Protein AF-A0A0G1U3P3-F1 (afdb_monomer_lite)

Sequence (190 aa):
MWSIFQKREKTTSDTDYKLTVHANSSLIPSFQIPEPTRSLLWITDEDTSKISSPMEFKIVIKVTSRGVEAEAIDERYNFFSEPSLIWTKFPIEQNNELETQAMYYPSYSGLSPKHRFQYLNWLRDITQETNLSYVFLYYYGLERHMLLGNYDLAVDEVIRLINHHKKSSFRTYAINALILASGYRKKRTL

pLDDT: mean 80.32, std 21.21, range [23.09, 98.38]

Foldseek 3Di:
DDDDDDPDDPPPPPPVPPPVQPPDFPVLVVLVQDPPLVVLAAEHQDDPVLADAQDDWDWDWDQDPVGIATDTPCPDDDSNNQQLYHHRPDAADDDPDADADDDPPHRCSPDDNPVVNQLSNCSSPVLDDGHVNSVVSSLSSLLVCLPPNVNVRSLVVLVSNCVRPVPPVSVVVSVVSSVSSVNNVVVVVD

Organism: NCBI:txid1618445

Structure (mmCIF, N/CA/C/O backbone):
data_AF-A0A0G1U3P3-F1
#
_entry.id   AF-A0A0G1U3P3-F1
#
loop_
_atom_site.group_PDB
_atom_site.id
_atom_site.type_symbol
_atom_site.label_atom_id
_atom_site.label_alt_id
_atom_site.label_comp_id
_atom_site.label_asym_id
_atom_site.label_entity_id
_atom_site.label_seq_id
_atom_site.pdbx_PDB_ins_code
_atom_site.Cartn_x
_atom_site.Cartn_y
_atom_site.Cartn_z
_atom_site.occupancy
_atom_site.B_iso_or_equiv
_atom_site.auth_seq_id
_atom_site.auth_comp_id
_atom_site.auth_asym_id
_atom_site.auth_atom_id
_atom_site.pdbx_PDB_model_num
ATOM 1 N N . MET A 1 1 ? 63.074 -6.082 1.208 1.00 33.50 1 MET A N 1
ATOM 2 C CA . MET A 1 1 ? 62.357 -5.216 0.247 1.00 33.50 1 MET A CA 1
ATOM 3 C C . MET A 1 1 ? 61.061 -5.950 -0.113 1.00 33.50 1 MET A C 1
ATOM 5 O O . MET A 1 1 ? 61.140 -6.915 -0.848 1.00 33.50 1 MET A O 1
ATOM 9 N N . TRP A 1 2 ? 60.044 -5.925 0.757 1.00 23.09 2 TRP A N 1
ATOM 10 C CA . TRP A 1 2 ? 58.868 -5.022 0.785 1.00 23.09 2 TRP A CA 1
ATOM 11 C C . TRP A 1 2 ? 57.876 -5.168 -0.391 1.00 23.09 2 TRP A C 1
ATOM 13 O O . TRP A 1 2 ? 58.291 -5.193 -1.542 1.00 23.09 2 TRP A O 1
ATOM 23 N N . SER A 1 3 ? 56.578 -5.153 -0.024 1.00 28.11 3 SER A N 1
ATOM 24 C CA . SER A 1 3 ? 55.314 -5.151 -0.806 1.00 28.11 3 SER A CA 1
ATOM 25 C C . SER A 1 3 ? 54.777 -6.542 -1.198 1.00 28.11 3 SER A C 1
ATOM 27 O O . SER A 1 3 ? 55.312 -7.177 -2.091 1.00 28.11 3 SER A O 1
ATOM 29 N N . ILE A 1 4 ? 53.791 -7.171 -0.534 1.00 32.84 4 ILE A N 1
ATOM 30 C CA . ILE A 1 4 ? 52.436 -6.760 -0.087 1.00 32.84 4 ILE A CA 1
ATOM 31 C C . ILE A 1 4 ? 51.595 -6.190 -1.240 1.00 32.84 4 ILE A C 1
ATOM 33 O O . ILE A 1 4 ? 51.804 -5.053 -1.639 1.00 32.84 4 ILE A O 1
ATOM 37 N N . PHE A 1 5 ? 50.679 -6.990 -1.796 1.00 32.41 5 PHE A N 1
ATOM 38 C CA . PHE A 1 5 ? 49.223 -6.853 -1.621 1.00 32.41 5 PHE A CA 1
ATOM 39 C C . PHE A 1 5 ? 48.512 -8.004 -2.349 1.00 32.41 5 PHE A C 1
ATOM 41 O O . PHE A 1 5 ? 48.542 -8.125 -3.571 1.00 32.41 5 PHE A O 1
ATOM 48 N N . GLN A 1 6 ? 47.880 -8.870 -1.557 1.00 34.66 6 GLN A N 1
ATOM 49 C CA . GLN A 1 6 ? 46.996 -9.934 -2.014 1.00 34.66 6 GLN A CA 1
ATOM 50 C C . GLN A 1 6 ? 45.808 -9.327 -2.769 1.00 34.66 6 GLN A C 1
ATOM 52 O O . GLN A 1 6 ? 45.087 -8.480 -2.235 1.00 34.66 6 GLN A O 1
ATOM 57 N N . LYS A 1 7 ? 45.572 -9.791 -3.997 1.00 33.16 7 LYS A N 1
ATOM 58 C CA . LYS A 1 7 ? 44.322 -9.550 -4.716 1.00 33.16 7 LYS A CA 1
ATOM 59 C C . LYS A 1 7 ? 43.232 -10.336 -3.985 1.00 33.16 7 LYS A C 1
ATOM 61 O O . LYS A 1 7 ? 43.108 -11.539 -4.175 1.00 33.16 7 LYS A O 1
ATOM 66 N N . ARG A 1 8 ? 42.500 -9.670 -3.085 1.00 29.41 8 ARG A N 1
ATOM 67 C CA . ARG A 1 8 ? 41.282 -10.222 -2.481 1.00 29.41 8 ARG A CA 1
ATOM 68 C C . ARG A 1 8 ? 40.313 -10.544 -3.612 1.00 29.41 8 ARG A C 1
ATOM 70 O O . ARG A 1 8 ? 39.806 -9.634 -4.268 1.00 29.41 8 ARG A O 1
ATOM 77 N N . GLU A 1 9 ? 40.066 -11.827 -3.828 1.00 31.20 9 GLU A N 1
ATOM 78 C CA . GLU A 1 9 ? 38.841 -12.287 -4.462 1.00 31.20 9 GLU A CA 1
ATOM 79 C C . GLU A 1 9 ? 37.684 -11.692 -3.655 1.00 31.20 9 GLU A C 1
ATOM 81 O O . GLU A 1 9 ? 37.515 -11.982 -2.470 1.00 31.20 9 GLU A O 1
ATOM 86 N N . LYS A 1 10 ? 36.932 -10.770 -4.265 1.00 30.81 10 LYS A N 1
ATOM 87 C CA . LYS A 1 10 ? 35.617 -10.409 -3.747 1.00 30.81 10 LYS A CA 1
ATOM 88 C C . LYS A 1 10 ? 34.745 -11.628 -3.994 1.00 30.81 10 LYS A C 1
ATOM 90 O O . LYS A 1 10 ? 34.216 -11.798 -5.087 1.00 30.81 10 LYS A O 1
ATOM 95 N N . THR A 1 11 ? 34.650 -12.470 -2.975 1.00 26.86 11 THR A N 1
ATOM 96 C CA . THR A 1 11 ? 33.532 -13.377 -2.775 1.00 26.86 11 THR A CA 1
ATOM 97 C C . THR A 1 11 ? 32.260 -12.567 -2.981 1.00 26.86 11 THR A C 1
ATOM 99 O O . THR A 1 11 ? 31.906 -11.700 -2.183 1.00 26.86 11 THR A O 1
ATOM 102 N N . THR A 1 12 ? 31.615 -12.790 -4.121 1.00 31.62 12 THR A N 1
ATOM 103 C CA . THR A 1 12 ? 30.220 -12.441 -4.342 1.00 31.62 12 THR A CA 1
ATOM 104 C C . THR A 1 12 ? 29.440 -13.181 -3.269 1.00 31.62 12 THR A C 1
ATOM 106 O O . THR A 1 12 ? 29.189 -14.377 -3.397 1.00 31.62 12 THR A O 1
ATOM 109 N N . SER A 1 13 ? 29.151 -12.495 -2.161 1.00 31.23 13 SER A N 1
ATOM 110 C CA . SER A 1 13 ? 28.183 -12.972 -1.189 1.00 31.23 13 SER A CA 1
ATOM 111 C C . SER A 1 13 ? 26.837 -12.932 -1.889 1.00 31.23 13 SER A C 1
ATOM 113 O O . SER A 1 13 ? 26.176 -11.892 -1.953 1.00 31.23 13 SER A O 1
ATOM 115 N N . ASP A 1 14 ? 26.506 -14.075 -2.473 1.00 30.41 14 ASP A N 1
ATOM 116 C CA . ASP A 1 14 ? 25.168 -14.512 -2.809 1.00 30.41 14 ASP A CA 1
ATOM 117 C C . ASP A 1 14 ? 24.329 -14.365 -1.537 1.00 30.41 14 ASP A C 1
ATOM 119 O O . ASP A 1 14 ? 24.285 -15.234 -0.666 1.00 30.41 14 ASP A O 1
ATOM 123 N N . THR A 1 15 ? 23.812 -13.155 -1.331 1.00 30.81 15 THR A N 1
ATOM 124 C CA . THR A 1 15 ? 22.942 -12.861 -0.202 1.00 30.81 15 THR A CA 1
ATOM 125 C C . THR A 1 15 ? 21.586 -13.311 -0.684 1.00 30.81 15 THR A C 1
ATOM 127 O O . THR A 1 15 ? 20.828 -12.543 -1.267 1.00 30.81 15 THR A O 1
ATOM 130 N N . ASP A 1 16 ? 21.375 -14.616 -0.543 1.00 29.61 16 ASP A N 1
ATOM 131 C CA . ASP A 1 16 ? 20.103 -15.302 -0.667 1.00 29.61 16 ASP A CA 1
ATOM 132 C C . ASP A 1 16 ? 19.092 -14.472 0.141 1.00 29.61 16 ASP A C 1
ATOM 134 O O . ASP A 1 16 ? 19.082 -14.505 1.374 1.00 29.61 16 ASP A O 1
ATOM 138 N N . TYR A 1 17 ? 18.302 -13.635 -0.542 1.00 31.05 17 TYR A N 1
ATOM 139 C CA . TYR A 1 17 ? 17.216 -12.851 0.047 1.00 31.05 17 TYR A CA 1
ATOM 140 C C . TYR A 1 17 ? 16.077 -13.802 0.428 1.00 31.05 17 TYR A C 1
ATOM 142 O O . TYR A 1 17 ? 14.941 -13.664 -0.014 1.00 31.05 17 TYR A O 1
ATOM 150 N N . LYS A 1 18 ? 16.361 -14.789 1.275 1.00 31.31 18 LYS A N 1
ATOM 151 C CA . LYS A 1 18 ? 15.355 -15.546 2.006 1.00 31.31 18 LYS A CA 1
ATOM 152 C C . LYS A 1 18 ? 15.001 -14.772 3.262 1.00 31.31 18 LYS A C 1
ATOM 154 O O . LYS A 1 18 ? 15.193 -15.240 4.382 1.00 31.31 18 LYS A O 1
ATOM 159 N N . LEU A 1 19 ? 14.425 -13.585 3.072 1.00 32.84 19 LEU A N 1
ATOM 160 C CA . LEU A 1 19 ? 13.506 -13.054 4.070 1.00 32.84 19 LEU A CA 1
ATOM 161 C C . LEU A 1 19 ? 12.265 -13.940 4.005 1.00 32.84 19 LEU A C 1
ATOM 163 O O . LEU A 1 19 ? 11.305 -13.668 3.290 1.00 32.84 19 LEU A O 1
ATOM 167 N N . THR A 1 20 ? 12.331 -15.059 4.720 1.00 31.52 20 THR A N 1
ATOM 168 C CA . THR A 1 20 ? 11.147 -15.853 5.014 1.00 31.52 20 THR A CA 1
ATOM 169 C C . THR A 1 20 ? 10.338 -15.009 5.986 1.00 31.52 20 THR A C 1
ATOM 171 O O . THR A 1 20 ? 10.569 -15.033 7.192 1.00 31.52 20 THR A O 1
ATOM 174 N N . VAL A 1 21 ? 9.450 -14.178 5.438 1.00 38.41 21 VAL A N 1
ATOM 175 C CA . VAL A 1 21 ? 8.393 -13.514 6.195 1.00 38.41 21 VAL A CA 1
ATOM 176 C C . VAL A 1 21 ? 7.555 -14.642 6.778 1.00 38.41 21 VAL A C 1
ATOM 178 O O . VAL A 1 21 ? 6.752 -15.268 6.085 1.00 38.41 21 VAL A O 1
ATOM 181 N N . HIS A 1 22 ? 7.817 -14.983 8.036 1.00 35.34 22 HIS A N 1
ATOM 182 C CA . HIS A 1 22 ? 7.015 -15.954 8.750 1.00 35.34 22 HIS A CA 1
ATOM 183 C C . HIS A 1 22 ? 5.635 -15.331 8.948 1.00 35.34 22 HIS A C 1
ATOM 185 O O . HIS A 1 22 ? 5.425 -14.481 9.807 1.00 35.34 22 HIS A O 1
ATOM 191 N N . ALA A 1 23 ? 4.687 -15.733 8.104 1.00 35.62 23 ALA A N 1
ATOM 192 C CA . ALA A 1 23 ? 3.283 -15.420 8.275 1.00 35.62 23 ALA A CA 1
ATOM 193 C C . ALA A 1 23 ? 2.767 -16.137 9.528 1.00 35.62 23 ALA A C 1
ATOM 195 O O . ALA A 1 23 ? 2.225 -17.233 9.452 1.00 35.62 23 ALA A O 1
ATOM 196 N N . ASN A 1 24 ? 2.929 -15.510 10.687 1.00 44.88 24 ASN A N 1
ATOM 197 C CA . ASN A 1 24 ? 2.116 -15.805 11.855 1.00 44.88 24 ASN A CA 1
ATOM 198 C C . ASN A 1 24 ? 1.469 -14.507 12.332 1.00 44.88 24 ASN A C 1
ATOM 200 O O . ASN A 1 24 ? 1.835 -13.926 13.344 1.00 44.88 24 ASN A O 1
ATOM 204 N N . SER A 1 25 ? 0.466 -14.035 11.590 1.00 51.12 25 SER A N 1
ATOM 205 C CA . SER A 1 25 ? -0.462 -13.056 12.146 1.00 51.12 25 SER A CA 1
ATOM 206 C C . SER A 1 25 ? -1.888 -13.457 11.807 1.00 51.12 25 SER A C 1
ATOM 208 O O . SER A 1 25 ? -2.323 -13.441 10.660 1.00 51.12 25 SER A O 1
ATOM 210 N N . SER A 1 26 ? -2.637 -13.830 12.835 1.00 59.94 26 SER A N 1
ATOM 211 C CA . SER A 1 26 ? -4.073 -14.132 12.799 1.00 59.94 26 SER A CA 1
ATOM 212 C C . SER A 1 26 ? -4.949 -12.968 12.294 1.00 59.94 26 SER A C 1
ATOM 214 O O . SER A 1 26 ? -6.151 -13.138 12.110 1.00 59.94 26 SER A O 1
ATOM 216 N N . LEU A 1 27 ? -4.347 -11.804 12.034 1.00 66.81 27 LEU A N 1
ATOM 217 C CA . LEU A 1 27 ? -4.980 -10.555 11.621 1.00 66.81 27 LEU A CA 1
ATOM 218 C C . LEU A 1 27 ? -5.390 -10.542 10.144 1.00 66.81 27 LEU A C 1
ATOM 220 O O . LEU A 1 27 ? -6.513 -10.190 9.824 1.00 66.81 27 LEU A O 1
ATOM 224 N N . ILE A 1 28 ? -4.529 -10.960 9.220 1.00 65.75 28 ILE A N 1
ATOM 225 C CA . ILE A 1 28 ? -4.897 -10.998 7.792 1.00 65.75 28 ILE A CA 1
ATOM 226 C C . ILE A 1 28 ? -5.962 -12.070 7.494 1.00 65.75 28 ILE A C 1
ATOM 228 O O . ILE A 1 28 ? -6.901 -11.779 6.746 1.00 65.75 28 ILE A O 1
ATOM 232 N N . PRO A 1 29 ? -5.909 -13.272 8.108 1.00 62.16 29 PRO A N 1
ATOM 233 C CA . PRO A 1 29 ? -7.003 -14.233 8.025 1.00 62.16 29 PRO A CA 1
ATOM 234 C C . PRO A 1 29 ? -8.357 -13.696 8.512 1.00 62.16 29 PRO A C 1
ATOM 236 O O . PRO A 1 29 ? -9.377 -14.104 7.961 1.00 62.16 29 PRO A O 1
ATOM 239 N N . SER A 1 30 ? -8.403 -12.780 9.493 1.00 78.50 30 SER A N 1
ATOM 240 C CA . SER A 1 30 ? -9.679 -12.267 10.024 1.00 78.50 30 SER A CA 1
ATOM 241 C C . SER A 1 30 ? -10.395 -11.310 9.067 1.00 78.50 30 SER A C 1
ATOM 243 O O . SER A 1 30 ? -11.622 -11.322 9.005 1.00 78.50 30 SER A O 1
ATOM 245 N N . PHE A 1 31 ? -9.652 -10.540 8.268 1.00 86.06 31 PHE A N 1
ATOM 246 C CA . PHE A 1 31 ? -10.229 -9.694 7.217 1.00 86.06 31 PHE A CA 1
ATOM 247 C C . PHE A 1 31 ? -10.591 -10.474 5.947 1.00 86.06 31 PHE A C 1
ATOM 249 O O . PHE A 1 31 ? -11.317 -9.945 5.112 1.00 86.06 31 PHE A O 1
ATOM 256 N N . GLN A 1 32 ? -10.139 -11.727 5.802 1.00 90.56 32 GLN A N 1
ATOM 257 C CA . GLN A 1 32 ? -10.433 -12.583 4.642 1.00 90.56 32 GLN A CA 1
ATOM 258 C C . GLN A 1 32 ? -10.067 -11.923 3.298 1.00 90.56 32 GLN A C 1
ATOM 260 O O . GLN A 1 32 ? -10.829 -11.985 2.334 1.00 90.56 32 GLN A O 1
ATOM 265 N N . ILE A 1 33 ? -8.905 -11.265 3.237 1.00 94.62 33 ILE A N 1
ATOM 266 C CA . ILE A 1 33 ? -8.411 -10.621 2.011 1.00 94.62 33 ILE A CA 1
ATOM 267 C C . ILE A 1 33 ? -8.194 -11.703 0.930 1.00 94.62 33 ILE A C 1
ATOM 269 O O . ILE A 1 33 ? -7.477 -12.673 1.202 1.00 94.62 33 ILE A O 1
ATOM 273 N N . PRO A 1 34 ? -8.802 -11.582 -0.267 1.00 95.94 34 PRO A N 1
ATOM 274 C CA . PRO A 1 34 ? -8.713 -12.605 -1.306 1.00 95.94 34 PRO A CA 1
ATOM 275 C C . PRO A 1 34 ? -7.376 -12.563 -2.060 1.00 95.94 34 PRO A C 1
ATOM 277 O O . PRO A 1 34 ? -6.643 -11.574 -2.030 1.00 95.94 34 PRO A O 1
ATOM 280 N N . GLU A 1 35 ? -7.066 -13.641 -2.781 1.00 94.75 35 GLU A N 1
ATOM 281 C CA . GLU A 1 35 ? -6.028 -13.604 -3.818 1.00 94.75 35 GLU A CA 1
ATOM 282 C C . GLU A 1 35 ? -6.533 -12.856 -5.070 1.00 94.75 35 GLU A C 1
ATOM 284 O O . GLU A 1 35 ? -7.733 -12.901 -5.353 1.00 94.75 35 GLU A O 1
ATOM 289 N N . PRO A 1 36 ? -5.649 -12.190 -5.840 1.00 96.38 36 PRO A N 1
ATOM 290 C CA . PRO A 1 36 ? -4.197 -12.094 -5.637 1.00 96.38 36 PRO A CA 1
ATOM 291 C C . PRO A 1 36 ? -3.779 -11.040 -4.597 1.00 96.38 36 PRO A C 1
ATOM 293 O O . PRO A 1 36 ? -2.619 -11.005 -4.199 1.00 96.38 36 PRO A O 1
ATOM 296 N N . THR A 1 37 ? -4.704 -10.196 -4.125 1.00 97.44 37 THR A N 1
ATOM 297 C CA . THR A 1 37 ? -4.395 -9.054 -3.248 1.00 97.44 37 THR A CA 1
ATOM 298 C C . THR A 1 37 ? -3.584 -9.459 -2.025 1.00 97.44 37 THR A C 1
ATOM 300 O O . THR A 1 37 ? -2.599 -8.802 -1.697 1.00 97.44 37 THR A O 1
ATOM 303 N N . ARG A 1 38 ? -3.961 -10.566 -1.377 1.00 95.50 38 ARG A N 1
ATOM 304 C CA . ARG A 1 38 ? -3.320 -11.066 -0.158 1.00 95.50 38 ARG A CA 1
ATOM 305 C C . ARG A 1 38 ? -1.841 -11.406 -0.343 1.00 95.50 38 ARG A C 1
ATOM 307 O O . ARG A 1 38 ? -1.047 -11.061 0.529 1.00 95.50 38 ARG A O 1
ATOM 314 N N . SER A 1 39 ? -1.462 -12.068 -1.437 1.00 94.75 39 SER A N 1
ATOM 315 C CA . SER A 1 39 ? -0.061 -12.438 -1.696 1.00 94.75 39 SER A CA 1
ATOM 316 C C . SER A 1 39 ? 0.834 -11.252 -2.070 1.00 94.75 39 SER A C 1
ATOM 318 O O . SER A 1 39 ? 2.058 -11.377 -2.041 1.00 94.75 39 SER A O 1
ATOM 320 N N . LEU A 1 40 ? 0.230 -10.100 -2.374 1.00 96.50 40 LEU A N 1
ATOM 321 C CA . LEU A 1 40 ? 0.906 -8.846 -2.710 1.00 96.50 40 LEU A CA 1
ATOM 322 C C . LEU A 1 40 ? 1.018 -7.875 -1.515 1.00 96.50 40 LEU A C 1
ATOM 324 O O . LEU A 1 40 ? 1.347 -6.701 -1.693 1.00 96.50 40 LEU A O 1
ATOM 328 N N . LEU A 1 41 ? 0.700 -8.331 -0.298 1.00 96.12 41 LEU A N 1
ATOM 329 C CA . LEU A 1 41 ? 0.839 -7.537 0.922 1.00 96.12 41 LEU A CA 1
ATOM 330 C C . LEU A 1 41 ? 2.199 -7.761 1.582 1.00 96.12 41 LEU A C 1
ATOM 332 O O . LEU A 1 41 ? 2.590 -8.888 1.885 1.00 96.12 41 LEU A O 1
ATOM 336 N N . TRP A 1 42 ? 2.866 -6.661 1.923 1.00 93.44 42 TRP A N 1
ATOM 337 C CA . TRP A 1 42 ? 4.025 -6.669 2.810 1.00 93.44 42 TRP A CA 1
ATOM 338 C C . TRP A 1 42 ? 3.543 -6.641 4.258 1.00 93.44 42 TRP A C 1
ATOM 340 O O . TRP A 1 42 ? 2.864 -5.701 4.666 1.00 93.44 42 TRP A O 1
ATOM 350 N N . ILE A 1 43 ? 3.866 -7.674 5.037 1.00 93.00 43 ILE A N 1
ATOM 351 C CA . ILE A 1 43 ? 3.368 -7.851 6.408 1.00 93.00 43 ILE A CA 1
ATOM 352 C C . ILE A 1 43 ? 4.537 -8.160 7.340 1.00 93.00 43 ILE A C 1
ATOM 354 O O . ILE A 1 43 ? 5.462 -8.882 6.973 1.00 93.00 43 ILE A O 1
ATOM 358 N N . THR A 1 44 ? 4.477 -7.641 8.564 1.00 90.62 44 THR A N 1
ATOM 359 C CA . THR A 1 44 ? 5.416 -7.983 9.629 1.00 90.62 44 THR A CA 1
ATOM 360 C C . THR A 1 44 ? 4.723 -8.105 10.988 1.00 90.62 44 THR A C 1
ATOM 362 O O . THR A 1 44 ? 3.757 -7.401 11.303 1.00 90.62 44 THR A O 1
ATOM 365 N N . ASP A 1 45 ? 5.217 -9.023 11.806 1.00 89.62 45 ASP A N 1
ATOM 366 C CA . ASP A 1 45 ? 4.910 -9.199 13.228 1.00 89.62 45 ASP A CA 1
ATOM 367 C C . ASP A 1 45 ? 6.045 -8.706 14.137 1.00 89.62 45 ASP A C 1
ATOM 369 O O . ASP A 1 45 ? 6.009 -8.869 15.360 1.00 89.62 45 ASP A O 1
ATOM 373 N N . GLU A 1 46 ? 7.038 -8.044 13.550 1.00 91.12 46 GLU A N 1
ATOM 374 C CA . GLU A 1 46 ? 8.160 -7.456 14.257 1.00 91.12 46 GLU A CA 1
ATOM 375 C C . GLU A 1 46 ? 7.728 -6.361 15.234 1.00 91.12 46 GLU A C 1
ATOM 377 O O . GLU A 1 46 ? 6.640 -5.787 15.155 1.00 91.12 46 GLU A O 1
ATOM 382 N N . ASP A 1 47 ? 8.584 -6.096 16.218 1.00 90.00 47 ASP A N 1
ATOM 383 C CA . ASP A 1 47 ? 8.332 -5.041 17.195 1.00 90.00 47 ASP A CA 1
ATOM 384 C C . ASP A 1 47 ? 8.312 -3.650 16.542 1.00 90.00 47 ASP A C 1
ATOM 386 O O . ASP A 1 47 ? 9.177 -3.321 15.729 1.00 90.00 47 ASP A O 1
ATOM 390 N N . THR A 1 48 ? 7.356 -2.806 16.938 1.00 88.69 48 THR A N 1
ATOM 391 C CA . THR A 1 48 ? 7.178 -1.462 16.367 1.00 88.69 48 THR A CA 1
ATOM 392 C C . THR A 1 48 ? 8.371 -0.534 16.614 1.00 88.69 48 THR A C 1
ATOM 394 O O . THR A 1 48 ? 8.505 0.472 15.927 1.00 88.69 48 THR A O 1
ATOM 397 N N . SER A 1 49 ? 9.278 -0.861 17.541 1.00 90.19 49 SER A N 1
ATOM 398 C CA . SER A 1 49 ? 10.559 -0.155 17.702 1.00 90.19 49 SER A CA 1
ATOM 399 C C . SER A 1 49 ? 11.477 -0.252 16.479 1.00 90.19 49 SER A C 1
ATOM 401 O O . SER A 1 49 ? 12.370 0.580 16.331 1.00 90.19 49 SER A O 1
ATOM 403 N N . LYS A 1 50 ? 11.259 -1.227 15.583 1.00 89.00 50 LYS A N 1
ATOM 404 C CA . LYS A 1 50 ? 12.013 -1.366 14.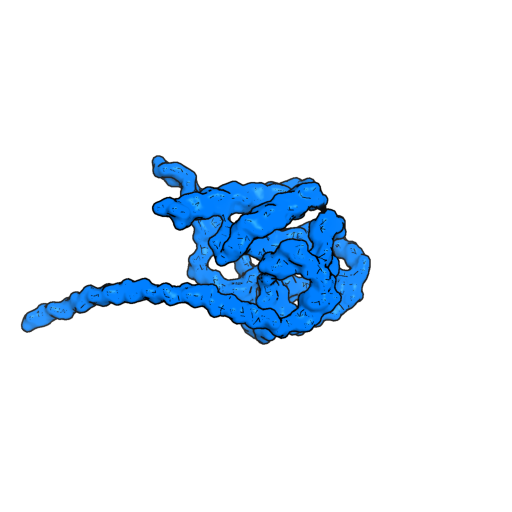326 1.00 89.00 50 LYS A CA 1
ATOM 405 C C . LYS A 1 50 ? 11.532 -0.428 13.218 1.00 89.00 50 LYS A C 1
ATOM 407 O O . LYS A 1 50 ? 12.190 -0.359 12.181 1.00 89.00 50 LYS A O 1
ATOM 412 N N . ILE A 1 51 ? 10.410 0.274 13.413 1.00 88.31 51 ILE A N 1
ATOM 413 C CA . ILE A 1 51 ? 9.886 1.227 12.431 1.00 88.31 51 ILE A CA 1
ATOM 414 C C . ILE A 1 51 ? 10.953 2.268 12.127 1.00 88.31 51 ILE A C 1
ATOM 416 O O . ILE A 1 51 ? 11.514 2.901 13.022 1.00 88.31 51 ILE A O 1
ATOM 420 N N . SER A 1 52 ? 11.190 2.477 10.842 1.00 86.12 52 SER A N 1
ATOM 421 C CA . SER A 1 52 ? 12.004 3.576 10.356 1.00 86.12 52 SER A CA 1
ATOM 422 C C . SER A 1 52 ? 11.149 4.555 9.563 1.00 86.12 52 SER A C 1
ATOM 424 O O . SER A 1 52 ? 10.005 4.272 9.197 1.00 86.12 52 SER A O 1
ATOM 426 N N . SER A 1 53 ? 11.690 5.753 9.343 1.00 83.19 53 SER A N 1
ATOM 427 C CA . SER A 1 53 ? 11.001 6.794 8.584 1.00 83.19 53 SER A CA 1
ATOM 428 C C . SER A 1 53 ? 10.590 6.262 7.208 1.00 83.19 53 SER A C 1
ATOM 430 O O . SER A 1 53 ? 11.459 5.723 6.516 1.00 83.19 53 SER A O 1
ATOM 432 N N . PRO A 1 54 ? 9.317 6.430 6.793 1.00 79.00 54 PRO A N 1
ATOM 433 C CA . PRO A 1 54 ? 8.854 5.985 5.487 1.00 79.00 54 PRO A CA 1
ATOM 434 C C . PRO A 1 54 ? 9.748 6.545 4.385 1.00 79.00 54 PRO A C 1
ATOM 436 O O . PRO A 1 54 ? 9.929 7.760 4.287 1.00 79.00 54 PRO A O 1
ATOM 439 N N . MET A 1 55 ? 10.324 5.667 3.570 1.00 74.62 55 MET A N 1
ATOM 440 C CA . MET A 1 55 ? 11.259 6.068 2.524 1.00 74.62 55 MET A CA 1
ATOM 441 C C . MET A 1 55 ? 10.590 5.985 1.164 1.00 74.62 55 MET A C 1
ATOM 443 O O . MET A 1 55 ? 9.883 5.021 0.863 1.00 74.62 55 MET A O 1
ATOM 447 N N . GLU A 1 56 ? 10.811 7.014 0.349 1.00 68.38 56 GLU A N 1
ATOM 448 C CA . GLU A 1 56 ? 10.347 7.016 -1.030 1.00 68.38 56 GLU A CA 1
ATOM 449 C C . GLU A 1 56 ? 11.181 6.057 -1.849 1.00 68.38 56 GLU A C 1
ATOM 451 O O . GLU A 1 56 ? 12.408 6.129 -1.894 1.00 68.38 56 GLU A O 1
ATOM 456 N N . PHE A 1 57 ? 10.477 5.126 -2.470 1.00 71.06 57 PHE A N 1
ATOM 457 C CA . PHE A 1 57 ? 11.063 4.146 -3.344 1.00 71.06 57 PHE A CA 1
ATOM 458 C C . PHE A 1 57 ? 10.707 4.538 -4.779 1.00 71.06 57 PHE A C 1
ATOM 460 O O . PHE A 1 57 ? 9.539 4.766 -5.084 1.00 71.06 57 PHE A O 1
ATOM 467 N N . LYS A 1 58 ? 11.715 4.680 -5.649 1.00 65.88 58 LYS A N 1
ATOM 468 C CA . LYS A 1 58 ? 11.526 5.138 -7.033 1.00 65.88 58 LYS A CA 1
ATOM 469 C C . LYS A 1 58 ? 12.283 4.275 -8.022 1.00 65.88 58 LYS A C 1
ATOM 471 O O . LYS A 1 58 ? 13.465 3.977 -7.838 1.00 65.88 58 LYS A O 1
ATOM 476 N N . ILE A 1 59 ? 11.622 4.000 -9.141 1.00 67.88 59 ILE A N 1
ATOM 477 C CA . ILE A 1 59 ? 12.296 3.644 -10.387 1.00 67.88 59 ILE A CA 1
ATOM 478 C C . ILE A 1 59 ? 12.554 4.946 -11.141 1.00 67.88 59 ILE A C 1
ATOM 480 O O . ILE A 1 59 ? 11.642 5.749 -11.332 1.00 67.88 59 ILE A O 1
ATOM 484 N N . VAL A 1 60 ? 13.792 5.178 -11.561 1.00 68.31 60 VAL A N 1
ATOM 485 C CA . VAL A 1 60 ? 14.192 6.388 -12.282 1.00 68.31 60 VAL A CA 1
ATOM 486 C C . VAL A 1 60 ? 14.611 6.033 -13.701 1.00 68.31 60 VAL A C 1
ATOM 488 O O . VAL A 1 60 ? 15.313 5.050 -13.932 1.00 68.31 60 VAL A O 1
ATOM 491 N N . ILE A 1 61 ? 14.196 6.865 -14.660 1.00 68.56 61 ILE A N 1
ATOM 492 C CA . ILE A 1 61 ? 14.728 6.835 -16.023 1.00 68.56 61 ILE A CA 1
ATOM 493 C C . ILE A 1 61 ? 15.934 7.749 -16.094 1.00 68.56 61 ILE A C 1
ATOM 495 O O . ILE A 1 61 ? 15.835 8.948 -15.835 1.00 68.56 61 ILE A O 1
ATOM 499 N N . LYS A 1 62 ? 17.049 7.194 -16.542 1.00 71.75 62 LYS A N 1
ATOM 500 C CA . LYS A 1 62 ? 18.188 7.951 -17.031 1.00 71.75 62 LYS A CA 1
ATOM 501 C C . LYS A 1 62 ? 18.172 7.904 -18.550 1.00 71.75 62 LYS A C 1
ATOM 503 O O . LYS A 1 62 ? 18.296 6.846 -19.158 1.00 71.75 62 LYS A O 1
ATOM 508 N N . VAL A 1 63 ? 18.008 9.066 -19.172 1.00 75.00 63 VAL A N 1
ATOM 509 C CA . VAL A 1 63 ? 18.227 9.208 -20.613 1.00 75.00 63 VAL A CA 1
ATOM 510 C C . VAL A 1 63 ? 19.721 9.428 -20.817 1.00 75.00 63 VAL A C 1
ATOM 512 O O . VAL A 1 63 ? 20.272 10.425 -20.352 1.00 75.00 63 VAL A O 1
ATOM 515 N N . THR A 1 64 ? 20.386 8.480 -21.468 1.00 75.81 64 THR A N 1
ATOM 516 C CA . THR A 1 64 ? 21.818 8.532 -21.774 1.00 75.81 64 THR A CA 1
ATOM 517 C C . THR A 1 64 ? 22.027 8.659 -23.282 1.00 75.81 64 THR A C 1
ATOM 519 O O . THR A 1 64 ? 21.127 8.411 -24.085 1.00 75.81 64 THR A O 1
ATOM 522 N N . SER A 1 65 ? 23.243 9.012 -23.707 1.00 74.88 65 SER A N 1
ATOM 523 C CA . SER A 1 65 ? 23.609 9.036 -25.133 1.00 74.88 65 SER A CA 1
ATOM 524 C C . SER A 1 65 ? 23.541 7.658 -25.808 1.00 74.88 65 SER A C 1
ATOM 526 O O . SER A 1 65 ? 23.619 7.573 -27.031 1.00 74.88 65 SER A O 1
ATOM 528 N N . ARG A 1 66 ? 23.392 6.581 -25.025 1.00 72.31 66 ARG A N 1
ATOM 529 C CA . ARG A 1 66 ? 23.269 5.196 -25.494 1.00 72.31 66 ARG A CA 1
ATOM 530 C C . ARG A 1 66 ? 21.826 4.682 -25.477 1.00 72.31 66 ARG A C 1
ATOM 532 O O . ARG A 1 66 ? 21.596 3.553 -25.898 1.00 72.31 66 ARG A O 1
ATOM 539 N N . GLY A 1 67 ? 20.868 5.490 -25.019 1.00 72.62 67 GLY A N 1
ATOM 540 C CA . GLY A 1 67 ? 19.451 5.142 -24.978 1.00 72.62 67 GLY A CA 1
ATOM 541 C C . GLY A 1 67 ? 18.776 5.489 -23.652 1.00 72.62 67 GLY A C 1
ATOM 542 O O . GLY A 1 67 ? 19.246 6.318 -22.878 1.00 72.62 67 GLY A O 1
ATOM 543 N N . VAL A 1 68 ? 17.630 4.860 -23.408 1.00 68.06 68 VAL A N 1
ATOM 544 C CA . VAL A 1 68 ? 16.846 5.024 -22.180 1.00 68.06 68 VAL A CA 1
ATOM 545 C C . VAL A 1 68 ? 17.198 3.892 -21.222 1.00 68.06 68 VAL A C 1
ATOM 547 O O . VAL A 1 68 ? 16.999 2.723 -21.549 1.00 68.06 68 VAL A O 1
ATOM 550 N N . GLU A 1 69 ? 17.701 4.231 -20.040 1.00 69.38 69 GLU A N 1
ATOM 551 C CA . GLU A 1 69 ? 18.041 3.275 -18.990 1.00 69.38 69 GLU A CA 1
ATOM 552 C C . GLU A 1 69 ? 17.098 3.439 -17.799 1.00 69.38 69 GLU A C 1
ATOM 554 O O . GLU A 1 69 ? 16.945 4.533 -17.265 1.00 69.38 69 GLU A O 1
ATOM 559 N N . ALA A 1 70 ? 16.461 2.350 -17.373 1.00 68.94 70 ALA A N 1
ATOM 560 C CA . ALA A 1 70 ? 15.710 2.316 -16.124 1.00 68.94 70 ALA A CA 1
ATOM 561 C C . ALA A 1 70 ? 16.612 1.779 -15.007 1.00 68.94 70 ALA A C 1
ATOM 563 O O . ALA A 1 70 ? 17.229 0.719 -15.152 1.00 68.94 70 ALA A O 1
ATOM 564 N N . GLU A 1 71 ? 16.676 2.499 -13.893 1.00 71.25 71 GLU A N 1
ATOM 565 C CA . GLU A 1 71 ? 17.406 2.099 -12.694 1.00 71.25 71 GLU A CA 1
ATOM 566 C C . GLU A 1 71 ? 16.502 2.251 -11.472 1.00 71.25 71 GLU A C 1
ATOM 568 O O . GLU A 1 71 ? 15.863 3.284 -11.277 1.00 71.25 71 GLU A O 1
ATOM 573 N N . ALA A 1 72 ? 16.445 1.217 -10.636 1.00 69.31 72 ALA A N 1
ATOM 574 C CA . ALA A 1 72 ? 15.869 1.341 -9.306 1.00 69.31 72 ALA A CA 1
ATOM 575 C C . ALA A 1 72 ? 16.881 2.064 -8.407 1.00 69.31 72 ALA A C 1
ATOM 577 O O . ALA A 1 72 ? 18.054 1.684 -8.383 1.00 69.31 72 ALA A O 1
ATOM 578 N N . ILE A 1 73 ? 16.448 3.096 -7.681 1.00 65.69 73 ILE A N 1
ATOM 579 C CA . ILE A 1 73 ? 17.289 3.707 -6.648 1.00 65.69 73 ILE A CA 1
ATOM 580 C C . ILE A 1 73 ? 17.100 2.891 -5.371 1.00 65.69 73 ILE A C 1
ATOM 582 O O . ILE A 1 73 ? 16.100 3.035 -4.672 1.00 65.69 73 ILE A O 1
ATOM 586 N N . ASP A 1 74 ? 18.070 2.025 -5.091 1.00 64.19 74 ASP A N 1
ATOM 587 C CA . ASP A 1 74 ? 18.152 1.232 -3.867 1.00 64.19 74 ASP A CA 1
ATOM 588 C C . ASP A 1 74 ? 19.532 1.423 -3.224 1.00 64.19 74 ASP A C 1
ATOM 590 O O . ASP A 1 74 ? 20.455 0.639 -3.432 1.00 64.19 74 ASP A O 1
ATOM 594 N N . GLU A 1 75 ? 19.717 2.513 -2.477 1.00 50.81 75 GLU A N 1
ATOM 595 C CA . GLU A 1 75 ? 21.006 2.777 -1.817 1.00 50.81 75 GLU A CA 1
ATOM 596 C C . GLU A 1 75 ? 21.141 2.125 -0.431 1.00 50.81 75 GLU A C 1
ATOM 598 O O . GLU A 1 75 ? 22.196 2.272 0.195 1.00 50.81 75 GLU A O 1
ATOM 603 N N . ARG A 1 76 ? 20.107 1.398 0.030 1.00 55.44 76 ARG A N 1
ATOM 604 C CA . ARG A 1 76 ? 20.053 0.497 1.202 1.00 55.44 76 ARG A CA 1
ATOM 605 C C . ARG A 1 76 ? 18.584 0.278 1.576 1.00 55.44 76 ARG A C 1
ATOM 607 O O . ARG A 1 76 ? 18.050 0.997 2.421 1.00 55.44 76 ARG A O 1
ATOM 614 N N . TYR A 1 77 ? 17.926 -0.692 0.948 1.00 66.75 77 TYR A N 1
ATOM 615 C CA . TYR A 1 77 ? 16.549 -1.054 1.264 1.00 66.75 77 TYR A CA 1
ATOM 616 C C . TYR A 1 77 ? 16.420 -1.411 2.747 1.00 66.75 77 TYR A C 1
ATOM 618 O O . TYR A 1 77 ? 16.871 -2.459 3.210 1.00 66.75 77 TYR A O 1
ATOM 626 N N . ASN A 1 78 ? 15.798 -0.514 3.508 1.00 79.12 78 ASN A N 1
ATOM 627 C CA . ASN A 1 78 ? 15.335 -0.821 4.843 1.00 79.12 78 ASN A CA 1
ATOM 628 C C . ASN A 1 78 ? 13.899 -1.318 4.710 1.00 79.12 78 ASN A C 1
ATOM 630 O O . ASN A 1 78 ? 12.990 -0.523 4.512 1.00 79.12 78 ASN A O 1
ATOM 634 N N . PHE A 1 79 ? 13.688 -2.626 4.829 1.00 82.75 79 PHE A N 1
ATOM 635 C CA . PHE A 1 79 ? 12.345 -3.205 4.784 1.00 82.75 79 PHE A CA 1
ATOM 636 C C . PHE A 1 79 ? 11.374 -2.503 5.747 1.00 82.75 79 PHE A C 1
ATOM 638 O O . PHE A 1 79 ? 10.218 -2.295 5.409 1.00 82.75 79 PHE A O 1
ATOM 645 N N . PHE A 1 80 ? 11.846 -2.041 6.908 1.00 89.00 80 PHE A N 1
ATOM 646 C CA . PHE A 1 80 ? 11.007 -1.349 7.888 1.00 89.00 80 PHE A CA 1
ATOM 647 C C . PHE A 1 80 ? 10.670 0.112 7.536 1.00 89.00 80 PHE A C 1
ATOM 649 O O . PHE A 1 80 ? 9.876 0.720 8.255 1.00 89.00 80 PHE A O 1
ATOM 656 N N . SER A 1 81 ? 11.234 0.667 6.449 1.00 87.44 81 SER A N 1
ATOM 657 C CA . SER A 1 81 ? 10.865 1.989 5.905 1.00 87.44 81 SER A CA 1
ATOM 658 C C . SER A 1 81 ? 9.822 1.905 4.790 1.00 87.44 81 SER A C 1
ATOM 660 O O . SER A 1 81 ? 9.437 2.925 4.216 1.00 87.44 81 SER A O 1
ATOM 662 N N . GLU A 1 82 ? 9.363 0.697 4.474 1.00 90.12 82 GLU A N 1
ATOM 663 C CA . GLU A 1 82 ? 8.268 0.413 3.559 1.00 90.12 82 GLU A CA 1
ATOM 664 C C . GLU A 1 82 ? 6.957 1.083 4.019 1.00 90.12 82 GLU A C 1
ATOM 666 O O . GLU A 1 82 ? 6.386 0.664 5.031 1.00 90.12 82 GLU A O 1
ATOM 671 N N . PRO A 1 83 ? 6.414 2.078 3.286 1.00 93.75 83 PRO A N 1
ATOM 672 C CA . PRO A 1 83 ? 5.155 2.708 3.662 1.00 93.75 83 PRO A CA 1
ATOM 673 C C . PRO A 1 83 ? 3.986 1.717 3.719 1.00 93.75 83 PRO A C 1
ATOM 675 O O . PRO A 1 83 ? 3.161 1.823 4.625 1.00 93.75 83 PRO A O 1
ATOM 678 N N . SER A 1 84 ? 3.930 0.737 2.809 1.00 95.12 84 SER A N 1
ATOM 679 C CA . SER A 1 84 ? 2.855 -0.273 2.730 1.00 95.12 84 SER A CA 1
ATOM 680 C C . SER A 1 84 ? 2.917 -1.357 3.804 1.00 95.12 84 SER A C 1
ATOM 682 O O . SER A 1 84 ? 2.027 -2.206 3.839 1.00 95.12 84 SER A O 1
ATOM 684 N N . LEU A 1 85 ? 3.967 -1.392 4.631 1.00 95.12 85 LEU A N 1
ATOM 685 C CA . LEU A 1 85 ? 4.251 -2.528 5.499 1.00 95.12 85 LEU A CA 1
ATOM 686 C C . LEU A 1 85 ? 3.198 -2.607 6.592 1.00 95.12 85 LEU A C 1
ATOM 688 O O . LEU A 1 85 ? 3.113 -1.741 7.462 1.00 95.12 85 LEU A O 1
ATOM 692 N N . ILE A 1 86 ? 2.400 -3.667 6.554 1.00 95.50 86 ILE A N 1
ATOM 693 C CA . ILE A 1 86 ? 1.367 -3.929 7.541 1.00 95.50 86 ILE A CA 1
ATOM 694 C C . ILE A 1 86 ? 2.033 -4.465 8.804 1.00 95.50 86 ILE A C 1
ATOM 696 O O . ILE A 1 86 ? 2.470 -5.614 8.873 1.00 95.50 86 ILE A O 1
ATOM 700 N N . TRP A 1 87 ? 2.076 -3.618 9.825 1.00 93.81 87 TRP A N 1
ATOM 701 C CA . TRP A 1 87 ? 2.517 -3.976 11.168 1.00 93.81 87 TRP A CA 1
ATOM 702 C C . TRP A 1 87 ? 1.344 -4.562 11.945 1.00 93.81 87 TRP A C 1
ATOM 704 O O . TRP A 1 87 ? 0.404 -3.863 12.331 1.00 93.81 87 TRP A O 1
ATOM 714 N N . THR A 1 88 ? 1.402 -5.861 12.193 1.00 92.94 88 THR A N 1
ATOM 715 C CA . THR A 1 88 ? 0.283 -6.624 12.768 1.00 92.94 88 THR A CA 1
ATOM 716 C C . THR A 1 88 ? 0.056 -6.341 14.254 1.00 92.94 88 THR A C 1
ATOM 718 O O . THR A 1 88 ? -1.017 -6.623 14.777 1.00 92.94 88 THR A O 1
ATOM 721 N N . LYS A 1 89 ? 1.040 -5.731 14.926 1.00 91.31 89 LYS A N 1
ATOM 722 C CA . LYS A 1 89 ? 0.965 -5.315 16.334 1.00 91.31 89 LYS A CA 1
ATOM 723 C C . LYS A 1 89 ? 0.290 -3.959 16.554 1.00 91.31 89 LYS A C 1
ATOM 725 O O . LYS A 1 89 ? 0.052 -3.589 17.702 1.00 91.31 89 LYS A O 1
ATOM 730 N N . PHE A 1 90 ? -0.009 -3.196 15.499 1.00 92.44 90 PHE A N 1
ATOM 731 C CA . PHE A 1 90 ? -0.703 -1.924 15.678 1.00 92.44 90 PHE A CA 1
ATOM 732 C C . PHE A 1 90 ? -2.182 -2.118 16.034 1.00 92.44 90 PHE A C 1
ATOM 734 O O . PHE A 1 90 ? -2.832 -3.014 15.494 1.00 92.44 90 PHE A O 1
ATOM 741 N N . PRO A 1 91 ? -2.748 -1.240 16.882 1.00 93.00 91 PRO A N 1
ATOM 742 C CA . PRO A 1 91 ? -4.161 -1.288 17.209 1.00 93.00 91 PRO A CA 1
ATOM 743 C C . PRO A 1 91 ? -5.014 -0.963 15.982 1.00 93.00 91 PRO A C 1
ATOM 745 O O . PRO A 1 91 ? -4.668 -0.095 15.169 1.00 93.00 91 PRO A O 1
ATOM 748 N N . ILE A 1 92 ? -6.152 -1.647 15.907 1.00 93.44 92 ILE A N 1
ATOM 749 C CA . ILE A 1 92 ? -7.190 -1.492 14.893 1.00 93.44 92 ILE A CA 1
ATOM 750 C C . ILE A 1 92 ? -8.495 -1.212 15.627 1.00 93.44 92 ILE A C 1
ATOM 752 O O . ILE A 1 92 ? -8.838 -1.911 16.578 1.00 93.44 92 ILE A O 1
ATOM 756 N N . GLU A 1 93 ? -9.222 -0.201 15.171 1.00 91.69 93 GLU A N 1
ATOM 757 C CA . GLU A 1 93 ? -10.522 0.171 15.718 1.00 91.69 93 GLU A CA 1
ATOM 758 C C . GLU A 1 93 ? -11.547 0.120 14.594 1.00 91.69 93 GLU A C 1
ATOM 760 O O . GLU A 1 93 ? -11.357 0.756 13.557 1.00 91.69 93 GLU A O 1
ATOM 765 N N . GLN A 1 94 ? -12.618 -0.652 14.784 1.00 91.31 94 GLN A N 1
ATOM 766 C CA . GLN A 1 94 ? -13.671 -0.776 13.785 1.00 91.31 94 GLN A CA 1
ATOM 767 C C . GLN A 1 94 ? -14.240 0.601 13.432 1.00 91.31 94 GLN A C 1
ATOM 769 O O . GLN A 1 94 ? -14.696 1.340 14.301 1.00 91.31 94 GLN A O 1
ATOM 774 N N . ASN A 1 95 ? -14.234 0.925 12.142 1.00 90.94 95 ASN A N 1
ATOM 775 C CA . ASN A 1 95 ? -14.789 2.165 11.630 1.00 90.94 95 ASN A CA 1
ATOM 776 C C . ASN A 1 95 ? -15.341 1.967 10.215 1.00 90.94 95 ASN A C 1
ATOM 778 O O . ASN A 1 95 ? -14.589 1.683 9.288 1.00 90.94 95 ASN A O 1
ATOM 782 N N . ASN A 1 96 ? -16.647 2.156 10.052 1.00 86.31 96 ASN A N 1
ATOM 783 C CA . ASN A 1 96 ? -17.324 2.016 8.762 1.00 86.31 96 ASN A CA 1
ATOM 784 C C . ASN A 1 96 ? -17.546 3.362 8.051 1.00 86.31 96 ASN A C 1
ATOM 786 O O . ASN A 1 96 ? -18.105 3.386 6.959 1.00 86.31 96 ASN A O 1
ATOM 790 N N . GLU A 1 97 ? -17.141 4.478 8.659 1.00 88.94 97 GLU A N 1
ATOM 791 C CA . GLU A 1 97 ? -17.242 5.799 8.043 1.00 88.94 97 GLU A CA 1
ATOM 792 C C . GLU A 1 97 ? -16.167 5.956 6.967 1.00 88.94 97 GLU A C 1
ATOM 794 O O . GLU A 1 97 ? -14.987 5.739 7.238 1.00 88.94 97 GLU A O 1
ATOM 799 N N . LEU A 1 98 ? -16.564 6.344 5.754 1.00 88.31 98 LEU A N 1
ATOM 800 C CA . LEU A 1 98 ? -15.629 6.580 4.658 1.00 88.31 98 LEU A CA 1
ATOM 801 C C . LEU A 1 98 ? -14.797 7.839 4.937 1.00 88.31 98 LEU A C 1
ATOM 803 O O . LEU A 1 98 ? -15.320 8.953 4.913 1.00 88.31 98 LEU A O 1
ATOM 807 N N . GLU A 1 99 ? -13.492 7.672 5.153 1.00 91.44 99 GLU A N 1
ATOM 808 C CA . GLU A 1 99 ? -12.563 8.799 5.202 1.00 91.44 99 GLU A CA 1
ATOM 809 C C . GLU A 1 99 ? -12.388 9.403 3.804 1.00 91.44 99 GLU A C 1
ATOM 811 O O . GLU A 1 99 ? -12.072 8.703 2.842 1.00 91.44 99 GLU A O 1
ATOM 816 N N . THR A 1 100 ? -12.501 10.723 3.682 1.00 88.25 100 THR A N 1
ATOM 817 C CA . THR A 1 100 ? -12.372 11.434 2.396 1.00 88.25 100 THR A CA 1
ATOM 818 C C . THR A 1 100 ? -11.177 12.379 2.361 1.00 88.25 100 THR A C 1
ATOM 820 O O . THR A 1 100 ? -10.731 12.769 1.278 1.00 88.25 100 THR A O 1
ATOM 823 N N . GLN A 1 101 ? -10.613 12.718 3.523 1.00 91.62 101 GLN A N 1
ATOM 824 C CA . GLN A 1 101 ? -9.464 13.597 3.613 1.00 91.62 101 GLN A CA 1
ATOM 825 C C . GLN A 1 101 ? -8.216 12.907 3.061 1.00 91.62 101 GLN A C 1
ATOM 827 O O . GLN A 1 101 ? -7.867 11.787 3.441 1.00 91.62 101 GLN A O 1
ATOM 832 N N . ALA A 1 102 ? -7.525 13.588 2.149 1.00 89.50 102 ALA A N 1
ATOM 833 C CA . ALA A 1 102 ? -6.268 13.097 1.608 1.00 89.50 102 ALA A CA 1
ATOM 834 C C . ALA A 1 102 ? -5.168 13.125 2.681 1.00 89.50 102 ALA A C 1
ATOM 836 O O . ALA A 1 102 ? -4.977 14.127 3.372 1.00 89.50 102 ALA A O 1
ATOM 837 N N . MET A 1 103 ? -4.412 12.036 2.768 1.00 92.06 103 MET A N 1
ATOM 838 C CA . MET A 1 103 ? -3.191 11.923 3.556 1.00 92.06 103 MET A CA 1
ATOM 839 C C . MET A 1 103 ? -2.014 12.035 2.594 1.00 92.06 103 MET A C 1
ATOM 841 O O . MET A 1 103 ? -1.882 11.241 1.662 1.00 92.06 103 MET A O 1
ATOM 845 N N . TYR A 1 104 ? -1.171 13.045 2.789 1.00 85.31 104 TYR A N 1
ATOM 846 C CA . TYR A 1 104 ? 0.006 13.219 1.948 1.00 85.31 104 TYR A CA 1
ATOM 847 C C . TYR A 1 104 ? 1.049 12.157 2.296 1.00 85.31 104 TYR A C 1
ATOM 849 O O . TYR A 1 104 ? 1.467 12.070 3.448 1.00 85.31 104 TYR A O 1
ATOM 857 N N . TYR A 1 105 ? 1.460 11.377 1.294 1.00 86.25 105 TYR A N 1
ATOM 858 C CA . TYR A 1 105 ? 2.487 10.341 1.420 1.00 86.25 105 TYR A CA 1
ATOM 859 C C . TYR A 1 105 ? 2.214 9.351 2.580 1.00 86.25 105 TYR A C 1
ATOM 861 O O . TYR A 1 105 ? 2.949 9.316 3.572 1.00 86.25 105 TYR A O 1
ATOM 869 N N . PRO A 1 106 ? 1.108 8.581 2.508 1.00 93.38 106 PRO A N 1
ATOM 870 C CA . PRO A 1 106 ? 0.650 7.756 3.619 1.00 93.38 106 PRO A CA 1
ATOM 871 C C . PRO A 1 106 ? 1.601 6.586 3.892 1.00 93.38 106 PRO A C 1
ATOM 873 O O . PRO A 1 106 ? 2.183 6.004 2.980 1.00 93.38 106 PRO A O 1
ATOM 876 N N . SER A 1 107 ? 1.682 6.189 5.160 1.00 95.88 107 SER A N 1
ATOM 877 C CA . SER A 1 107 ? 2.301 4.935 5.595 1.00 95.88 107 SER A CA 1
ATOM 878 C C . SER A 1 107 ? 1.358 4.207 6.543 1.00 95.88 107 SER A C 1
ATOM 880 O O . SER A 1 107 ? 0.646 4.847 7.318 1.00 95.88 107 SER A O 1
ATOM 882 N N . TYR A 1 108 ? 1.358 2.875 6.515 1.00 96.50 108 TYR A N 1
ATOM 883 C CA . TYR A 1 108 ? 0.512 2.060 7.388 1.00 96.50 108 TYR A CA 1
ATOM 884 C C . TYR A 1 108 ? 0.812 2.320 8.873 1.00 96.50 108 TYR A C 1
ATOM 886 O O . TYR A 1 108 ? -0.098 2.378 9.706 1.00 96.50 108 TYR A O 1
ATOM 894 N N . SER A 1 109 ? 2.089 2.524 9.211 1.00 95.00 109 SER A N 1
ATOM 895 C CA . SER A 1 109 ? 2.514 2.869 10.569 1.00 95.00 109 SER A CA 1
ATOM 896 C C . SER A 1 109 ? 1.959 4.216 11.036 1.00 95.00 109 SER A C 1
ATOM 898 O O . SER A 1 109 ? 1.575 4.333 12.200 1.00 95.00 109 SER A O 1
ATOM 900 N N . GLY A 1 110 ? 1.830 5.189 10.128 1.00 94.50 110 GLY A N 1
ATOM 901 C CA . GLY A 1 110 ? 1.249 6.506 10.395 1.00 94.50 110 GLY A CA 1
ATOM 902 C C . GLY A 1 110 ? -0.283 6.559 10.433 1.00 94.50 110 GLY A C 1
ATOM 903 O O . GLY A 1 110 ? -0.833 7.579 10.844 1.00 94.50 110 GLY A O 1
ATOM 904 N N . LEU A 1 111 ? -0.992 5.499 10.028 1.00 95.62 111 LEU A N 1
ATOM 905 C CA . LEU A 1 111 ? -2.458 5.469 10.070 1.00 95.62 111 LEU A CA 1
ATOM 906 C C . LEU A 1 111 ? -2.989 5.436 11.511 1.00 95.62 111 LEU A C 1
ATOM 908 O O . LEU A 1 111 ? -2.432 4.774 12.384 1.00 95.62 111 LEU A O 1
ATOM 912 N N . SER A 1 112 ? -4.131 6.082 11.755 1.00 95.38 112 SER A N 1
ATOM 913 C CA . SER A 1 112 ? -4.884 5.897 13.003 1.00 95.38 112 SER A CA 1
ATOM 914 C C . SER A 1 112 ? -5.467 4.471 13.098 1.00 95.38 112 SER A C 1
ATOM 916 O O . SER A 1 112 ? -5.640 3.817 12.065 1.00 95.38 112 SER A O 1
ATOM 918 N N . PRO A 1 113 ? -5.845 3.971 14.294 1.00 95.50 113 PRO A N 1
ATOM 919 C CA . PRO A 1 113 ? -6.497 2.661 14.429 1.00 95.50 113 PRO A CA 1
ATOM 920 C C . PRO A 1 113 ? -7.740 2.498 13.541 1.00 95.50 113 PRO A C 1
ATOM 922 O O . PRO A 1 113 ? -7.940 1.439 12.943 1.00 95.50 113 PRO A O 1
ATOM 925 N N . LYS A 1 114 ? -8.528 3.570 13.400 1.00 94.81 114 LYS A N 1
ATOM 926 C CA . LYS A 1 114 ? -9.705 3.636 12.525 1.00 94.81 114 LYS A CA 1
ATOM 927 C C . LYS A 1 114 ? -9.340 3.540 11.046 1.00 94.81 114 LYS A C 1
ATOM 929 O O . LYS A 1 114 ? -9.966 2.795 10.298 1.00 94.81 114 LYS A O 1
ATOM 934 N N . HIS A 1 115 ? -8.309 4.268 10.614 1.00 96.25 115 HIS A N 1
ATOM 935 C CA . HIS A 1 115 ? -7.849 4.224 9.222 1.00 96.25 115 HIS A CA 1
ATOM 936 C C . HIS A 1 115 ? -7.214 2.880 8.863 1.00 96.25 115 HIS A C 1
ATOM 938 O O . HIS A 1 115 ? -7.387 2.422 7.738 1.00 96.25 115 HIS A O 1
ATOM 944 N N . ARG A 1 116 ? -6.537 2.208 9.805 1.00 96.00 116 ARG A N 1
ATOM 945 C CA . ARG A 1 116 ? -6.051 0.833 9.591 1.00 96.00 116 ARG A CA 1
ATOM 946 C C . ARG A 1 116 ? -7.206 -0.127 9.333 1.00 96.00 116 ARG A C 1
ATOM 948 O O . ARG A 1 116 ? -7.115 -0.923 8.405 1.00 96.00 116 ARG A O 1
ATOM 955 N N . PHE A 1 117 ? -8.298 -0.023 10.095 1.00 95.38 117 PHE A N 1
ATOM 956 C CA . PHE A 1 117 ? -9.493 -0.829 9.839 1.00 95.38 117 PHE A CA 1
ATOM 957 C C . PHE A 1 117 ? -10.063 -0.565 8.445 1.00 95.38 117 PHE A C 1
ATOM 959 O O . PHE A 1 117 ? -10.288 -1.515 7.700 1.00 95.38 117 PHE A O 1
ATOM 966 N N . GLN A 1 118 ? -10.262 0.703 8.073 1.00 95.69 118 GLN A N 1
ATOM 967 C CA . GLN A 1 118 ? -10.796 1.051 6.753 1.00 95.69 118 GLN A CA 1
ATOM 968 C C . GLN A 1 118 ? -9.908 0.525 5.621 1.00 95.69 118 GLN A C 1
ATOM 970 O O . GLN A 1 118 ? -10.418 -0.083 4.684 1.00 95.69 118 GLN A O 1
ATOM 975 N N . TYR A 1 119 ? -8.587 0.701 5.732 1.00 97.31 119 TYR A N 1
ATOM 976 C CA . TYR A 1 119 ? -7.619 0.194 4.761 1.00 97.31 119 TYR A CA 1
ATOM 977 C C . TYR A 1 119 ? -7.695 -1.331 4.622 1.00 97.31 119 TYR A C 1
ATOM 979 O O . TYR A 1 119 ? -7.881 -1.841 3.519 1.00 97.31 119 T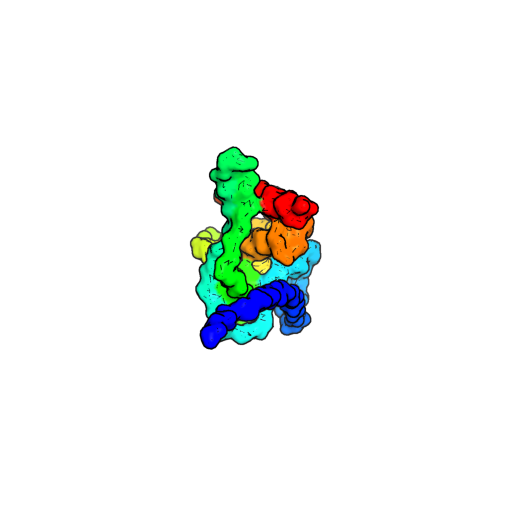YR A O 1
ATOM 987 N N . LEU A 1 120 ? -7.615 -2.066 5.736 1.00 96.44 120 LEU A N 1
ATOM 988 C CA . LEU A 1 120 ? -7.665 -3.531 5.734 1.00 96.44 120 LEU A CA 1
ATOM 989 C C . LEU A 1 120 ? -9.016 -4.068 5.246 1.00 96.44 120 LEU A C 1
ATOM 991 O O . LEU A 1 120 ? -9.060 -5.074 4.540 1.00 96.44 120 LEU A O 1
ATOM 995 N N . ASN A 1 121 ? -10.117 -3.390 5.577 1.00 95.19 121 ASN A N 1
ATOM 996 C CA . ASN A 1 121 ? -11.437 -3.741 5.068 1.00 95.19 121 ASN A CA 1
ATOM 997 C C . ASN A 1 121 ? -11.558 -3.465 3.561 1.00 95.19 121 ASN A C 1
ATOM 999 O O . ASN A 1 121 ? -12.135 -4.280 2.849 1.00 95.19 121 ASN A O 1
ATOM 1003 N N . TRP A 1 122 ? -10.985 -2.367 3.061 1.00 97.12 122 TRP A N 1
ATOM 1004 C CA . TRP A 1 122 ? -10.957 -2.060 1.629 1.00 97.12 122 TRP A CA 1
ATOM 1005 C C . TRP A 1 122 ? -10.131 -3.072 0.824 1.00 97.12 122 TRP A C 1
ATOM 1007 O O . TRP A 1 122 ? -10.539 -3.447 -0.270 1.00 97.12 122 TRP A O 1
ATOM 1017 N N . LEU A 1 123 ? -9.034 -3.607 1.374 1.00 97.69 123 LEU A N 1
ATOM 1018 C CA . LEU A 1 123 ? -8.236 -4.646 0.701 1.00 97.69 123 LEU A CA 1
ATOM 1019 C C . LEU A 1 123 ? -9.031 -5.922 0.367 1.00 97.69 123 LEU A C 1
ATOM 1021 O O . LEU A 1 123 ? -8.616 -6.694 -0.492 1.00 97.69 123 LEU A O 1
ATOM 1025 N N . ARG A 1 124 ? -10.187 -6.147 1.002 1.00 96.44 124 ARG A N 1
ATOM 1026 C CA . ARG A 1 124 ? -11.091 -7.264 0.675 1.00 96.44 124 ARG A CA 1
ATOM 1027 C C . ARG A 1 124 ? -11.664 -7.152 -0.733 1.00 96.44 124 ARG A C 1
ATOM 1029 O O . ARG A 1 124 ? -11.918 -8.170 -1.369 1.00 96.44 124 ARG A O 1
ATOM 1036 N N . ASP A 1 125 ? -11.856 -5.926 -1.207 1.00 97.25 125 ASP A N 1
ATOM 1037 C CA . ASP A 1 125 ? -12.241 -5.623 -2.574 1.00 97.25 125 ASP A CA 1
ATOM 1038 C C . ASP A 1 125 ? -11.691 -4.250 -2.974 1.00 97.25 125 ASP A C 1
ATOM 1040 O O . ASP A 1 125 ? -12.339 -3.210 -2.825 1.00 97.25 125 ASP A O 1
ATOM 1044 N N . ILE A 1 126 ? -10.486 -4.263 -3.544 1.00 97.69 126 ILE A N 1
ATOM 1045 C CA . ILE A 1 126 ? -9.804 -3.044 -3.986 1.00 97.69 126 ILE A CA 1
ATOM 1046 C C . ILE A 1 126 ? -10.524 -2.328 -5.137 1.00 97.69 126 ILE A C 1
ATOM 1048 O O . ILE A 1 126 ? -10.059 -1.275 -5.566 1.00 97.69 126 ILE A O 1
ATOM 1052 N N . THR A 1 127 ? -11.609 -2.884 -5.686 1.00 97.06 127 THR A N 1
ATOM 1053 C CA . THR A 1 127 ? -12.408 -2.231 -6.735 1.00 97.06 127 THR A CA 1
ATOM 1054 C C . THR A 1 127 ? -13.425 -1.240 -6.170 1.00 97.06 127 THR A C 1
ATOM 1056 O O . THR A 1 127 ? -13.900 -0.376 -6.908 1.00 97.06 127 THR A O 1
ATOM 1059 N N . GLN A 1 128 ? -13.722 -1.323 -4.868 1.00 96.00 128 GLN A N 1
ATOM 1060 C CA . GLN A 1 128 ? -14.654 -0.423 -4.194 1.00 96.00 128 GLN A CA 1
ATOM 1061 C C . GLN A 1 128 ? -14.085 0.989 -4.058 1.00 96.00 128 GLN A C 1
ATOM 1063 O O . GLN A 1 128 ? -12.871 1.186 -3.927 1.00 96.00 128 GLN A O 1
ATOM 1068 N N . GLU A 1 129 ? -14.986 1.974 -4.042 1.00 94.12 129 GLU A N 1
ATOM 1069 C CA . GLU A 1 129 ? -14.637 3.358 -3.732 1.00 94.12 129 GLU A CA 1
ATOM 1070 C C . GLU A 1 129 ? -14.038 3.459 -2.325 1.00 94.12 129 GLU A C 1
ATOM 1072 O O . GLU A 1 129 ? -14.464 2.787 -1.386 1.00 94.12 129 GLU A O 1
ATOM 1077 N N . THR A 1 130 ? -13.008 4.290 -2.192 1.00 94.94 130 THR A N 1
ATOM 1078 C CA . THR A 1 130 ? -12.257 4.425 -0.949 1.00 94.94 130 THR A CA 1
ATOM 1079 C C . THR A 1 130 ? -11.514 5.755 -0.893 1.00 94.94 130 THR A C 1
ATOM 1081 O O . THR A 1 130 ? -11.462 6.503 -1.876 1.00 94.94 130 THR A O 1
ATOM 1084 N N . ASN A 1 131 ? -10.865 6.033 0.237 1.00 94.88 131 ASN A N 1
ATOM 1085 C CA . AS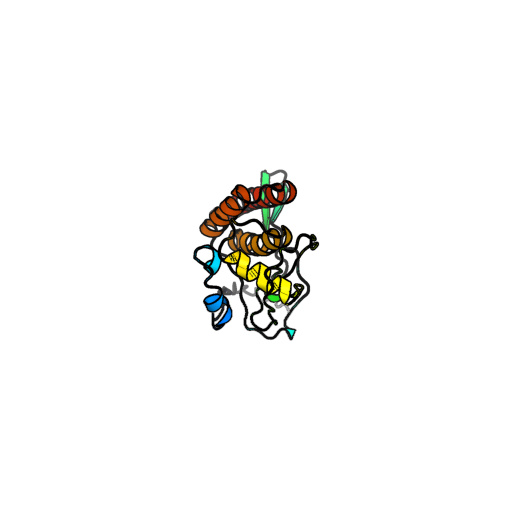N A 1 131 ? -9.912 7.128 0.317 1.00 94.88 131 ASN A CA 1
ATOM 1086 C C . ASN A 1 131 ? -8.749 6.898 -0.660 1.00 94.88 131 ASN A C 1
ATOM 1088 O O . ASN A 1 131 ? -8.073 5.870 -0.605 1.00 94.88 131 ASN A O 1
ATOM 1092 N N . LEU A 1 132 ? -8.441 7.884 -1.505 1.00 94.81 132 LEU A N 1
ATOM 1093 C CA . LEU A 1 132 ? -7.358 7.761 -2.487 1.00 94.81 132 LEU A CA 1
ATOM 1094 C C . LEU A 1 132 ? -5.996 7.436 -1.842 1.00 94.81 132 LEU A C 1
ATOM 1096 O O . LEU A 1 132 ? -5.165 6.771 -2.454 1.00 94.81 132 LEU A O 1
ATOM 1100 N N . SER A 1 133 ? -5.774 7.855 -0.596 1.00 95.56 133 SER A N 1
ATOM 1101 C CA . SER A 1 133 ? -4.551 7.561 0.161 1.00 95.56 133 SER A CA 1
ATOM 1102 C C . SER A 1 133 ? -4.384 6.064 0.434 1.00 95.56 133 SER A C 1
ATOM 1104 O O . SER A 1 133 ? -3.262 5.576 0.462 1.00 95.56 133 SER A O 1
ATOM 1106 N N . TYR A 1 134 ? -5.477 5.310 0.581 1.00 97.00 134 TYR A N 1
ATOM 1107 C CA . TYR A 1 134 ? -5.43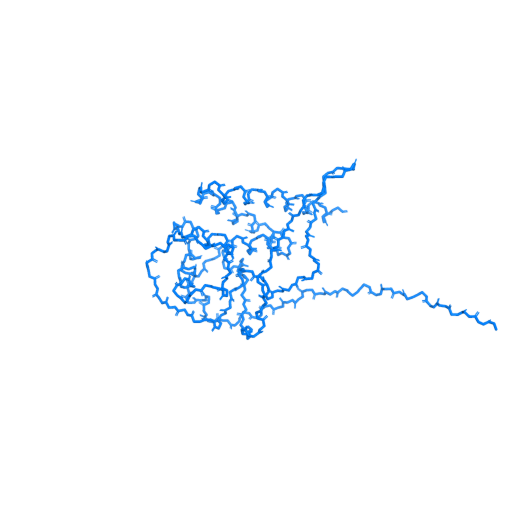7 3.850 0.730 1.00 97.00 134 TYR A CA 1
ATOM 1108 C C . TYR A 1 134 ? -5.042 3.160 -0.577 1.00 97.00 134 TYR A C 1
ATOM 1110 O O . TYR A 1 134 ? -4.259 2.212 -0.559 1.00 97.00 134 TYR A O 1
ATOM 1118 N N . VAL A 1 135 ? -5.498 3.702 -1.712 1.00 97.06 135 VAL A N 1
ATOM 1119 C CA . VAL A 1 135 ? -5.080 3.248 -3.046 1.00 97.06 135 VAL A CA 1
ATOM 1120 C C . VAL A 1 135 ? -3.579 3.458 -3.236 1.00 97.06 135 VAL A C 1
ATOM 1122 O O . VAL A 1 135 ? -2.885 2.527 -3.637 1.00 97.06 135 VAL A O 1
ATOM 1125 N N . PHE A 1 136 ? -3.064 4.648 -2.900 1.00 95.81 136 PHE A N 1
ATOM 1126 C CA . PHE A 1 136 ? -1.624 4.932 -2.951 1.00 95.81 136 PHE A CA 1
ATOM 1127 C C . PHE A 1 136 ? -0.820 4.047 -1.997 1.00 95.81 136 PHE A C 1
ATOM 1129 O O . PHE A 1 136 ? 0.212 3.517 -2.395 1.00 95.81 136 PHE A O 1
ATOM 1136 N N . LEU A 1 137 ? -1.308 3.850 -0.770 1.00 96.75 137 LEU A N 1
ATOM 1137 C CA . LEU A 1 137 ? -0.647 3.011 0.222 1.00 96.75 137 LEU A CA 1
ATOM 1138 C C . LEU A 1 137 ? -0.468 1.571 -0.272 1.00 96.75 137 LEU A C 1
ATOM 1140 O O . LEU A 1 137 ? 0.617 1.015 -0.133 1.00 96.75 137 LEU A O 1
ATOM 1144 N N . TYR A 1 138 ? -1.504 0.980 -0.874 1.00 97.81 138 TYR A N 1
ATOM 1145 C CA . TYR A 1 138 ? -1.395 -0.360 -1.449 1.00 97.81 138 TYR A CA 1
ATOM 1146 C C . TYR A 1 138 ? -0.495 -0.382 -2.690 1.00 97.81 138 TYR A C 1
ATOM 1148 O O . TYR A 1 138 ? 0.363 -1.254 -2.833 1.00 97.81 138 TYR A O 1
ATOM 1156 N N . TYR A 1 139 ? -0.637 0.622 -3.556 1.00 96.44 139 TYR A N 1
ATOM 1157 C CA . TYR A 1 139 ? 0.178 0.795 -4.756 1.00 96.44 139 TYR A CA 1
ATOM 1158 C C . TYR A 1 139 ? 1.689 0.841 -4.467 1.00 96.44 139 TYR A C 1
ATOM 1160 O O . TYR A 1 139 ? 2.449 0.215 -5.205 1.00 96.44 139 TYR A O 1
ATOM 1168 N N . TYR A 1 140 ? 2.132 1.476 -3.377 1.00 94.44 140 TYR A N 1
ATOM 1169 C CA . TYR A 1 140 ? 3.551 1.484 -2.985 1.00 94.44 140 TYR A CA 1
ATOM 1170 C C . TYR A 1 140 ? 4.126 0.070 -2.788 1.00 94.44 140 TYR A C 1
ATOM 1172 O O . TYR A 1 140 ? 5.304 -0.185 -3.068 1.00 94.44 140 TYR A O 1
ATOM 1180 N N . GLY A 1 141 ? 3.297 -0.878 -2.348 1.00 94.75 141 GLY A N 1
ATOM 1181 C CA . GLY A 1 141 ? 3.696 -2.270 -2.163 1.00 94.75 141 GLY A CA 1
ATOM 1182 C C . GLY A 1 141 ? 3.827 -2.990 -3.499 1.00 94.75 141 GLY A C 1
ATOM 1183 O O . GLY A 1 141 ? 4.788 -3.736 -3.716 1.00 94.75 141 GLY A O 1
ATOM 1184 N N . LEU A 1 142 ? 2.904 -2.700 -4.419 1.00 95.94 142 LEU A N 1
ATOM 1185 C CA . LEU A 1 142 ? 2.910 -3.222 -5.784 1.00 95.94 142 LEU A CA 1
ATOM 1186 C C . LEU A 1 142 ? 4.126 -2.736 -6.577 1.00 95.94 142 LEU A C 1
ATOM 1188 O O . LEU A 1 142 ? 4.753 -3.539 -7.266 1.00 95.94 142 LEU A O 1
ATOM 1192 N N . GLU A 1 143 ? 4.523 -1.466 -6.429 1.00 91.50 143 GLU A N 1
ATOM 1193 C CA . GLU A 1 143 ? 5.741 -0.927 -7.055 1.00 91.50 143 GLU A CA 1
ATOM 1194 C C . GLU A 1 143 ? 6.984 -1.753 -6.725 1.00 91.50 143 GLU A C 1
ATOM 1196 O O . GLU A 1 143 ? 7.851 -1.955 -7.577 1.00 91.50 143 GLU A O 1
ATOM 1201 N N . ARG A 1 144 ? 7.057 -2.298 -5.511 1.00 88.88 144 ARG A N 1
ATOM 1202 C CA . ARG A 1 144 ? 8.182 -3.142 -5.104 1.00 88.88 144 ARG A CA 1
ATOM 1203 C C . ARG A 1 144 ? 8.056 -4.570 -5.579 1.00 88.88 144 ARG A C 1
ATOM 1205 O O . ARG A 1 144 ? 9.063 -5.147 -5.987 1.00 88.88 144 ARG A O 1
ATOM 1212 N N . HIS A 1 145 ? 6.852 -5.136 -5.608 1.00 92.19 145 HIS A N 1
ATOM 1213 C CA . HIS A 1 145 ? 6.656 -6.437 -6.246 1.00 92.19 145 HIS A CA 1
ATOM 1214 C C . HIS A 1 145 ? 7.032 -6.406 -7.734 1.00 92.19 145 HIS A C 1
ATOM 1216 O O . HIS A 1 145 ? 7.652 -7.354 -8.210 1.00 92.19 145 HIS A O 1
ATOM 1222 N N . MET A 1 146 ? 6.791 -5.289 -8.429 1.00 90.81 146 MET A N 1
ATOM 1223 C CA . MET A 1 146 ? 7.238 -5.068 -9.811 1.00 90.81 146 MET A CA 1
ATOM 1224 C C . MET A 1 146 ? 8.768 -5.025 -9.997 1.00 90.81 146 MET A C 1
ATOM 1226 O O . MET A 1 146 ? 9.241 -4.984 -11.129 1.00 90.81 146 MET A O 1
ATOM 1230 N N . LEU A 1 147 ? 9.573 -5.045 -8.935 1.00 83.56 147 LEU A N 1
ATOM 1231 C CA . LEU A 1 147 ? 11.038 -5.036 -9.046 1.00 83.56 147 LEU A CA 1
ATOM 1232 C C . LEU A 1 147 ? 11.715 -6.214 -8.362 1.00 83.56 147 LEU A C 1
ATOM 1234 O O . LEU A 1 147 ? 12.696 -6.750 -8.884 1.00 83.56 147 LEU A O 1
ATOM 1238 N N . LEU A 1 148 ? 11.223 -6.566 -7.177 1.00 83.31 148 LEU A N 1
ATOM 1239 C CA . LEU A 1 148 ? 11.854 -7.508 -6.257 1.00 83.31 148 LEU A CA 1
ATOM 1240 C C . LEU A 1 148 ? 10.979 -8.734 -5.976 1.00 83.31 148 LEU A C 1
ATOM 1242 O O . LEU A 1 148 ? 11.481 -9.716 -5.440 1.00 83.31 148 LEU A O 1
ATOM 1246 N N . GLY A 1 149 ? 9.688 -8.683 -6.312 1.00 88.19 149 GLY A N 1
ATOM 1247 C CA . GLY A 1 149 ? 8.719 -9.725 -5.985 1.00 88.19 149 GLY A CA 1
ATOM 1248 C C . GLY A 1 149 ? 8.063 -10.344 -7.217 1.00 88.19 149 GLY A C 1
ATOM 1249 O O . GLY A 1 149 ? 8.701 -10.561 -8.247 1.00 88.19 149 GLY A O 1
ATOM 1250 N N . ASN A 1 150 ? 6.769 -10.654 -7.098 1.00 93.81 150 ASN A N 1
ATOM 1251 C CA . ASN A 1 150 ? 5.994 -11.216 -8.195 1.00 93.81 150 ASN A CA 1
ATOM 1252 C C . ASN A 1 150 ? 5.566 -10.114 -9.174 1.00 93.81 150 ASN A C 1
ATOM 1254 O O . ASN A 1 150 ? 4.530 -9.475 -8.994 1.00 93.81 150 ASN A O 1
ATOM 1258 N N . TYR A 1 151 ? 6.392 -9.904 -10.198 1.00 93.06 151 TYR A N 1
ATOM 1259 C CA . TYR A 1 151 ? 6.179 -8.880 -11.218 1.00 93.06 151 TYR A CA 1
ATOM 1260 C C . TYR A 1 151 ? 4.813 -8.997 -11.898 1.00 93.06 151 TYR A C 1
ATOM 1262 O O . TYR A 1 151 ? 4.090 -8.009 -11.975 1.00 93.06 151 TYR A O 1
ATOM 1270 N N . ASP A 1 152 ? 4.475 -10.186 -12.406 1.00 96.00 152 ASP A N 1
ATOM 1271 C CA . ASP A 1 152 ? 3.307 -10.365 -13.273 1.00 96.00 152 ASP A CA 1
ATOM 1272 C C . ASP A 1 152 ? 2.008 -10.131 -12.482 1.00 96.00 152 ASP A C 1
ATOM 1274 O O . ASP A 1 152 ? 1.176 -9.330 -12.904 1.00 96.00 152 ASP A O 1
ATOM 1278 N N . LEU A 1 153 ? 1.896 -10.693 -11.267 1.00 97.00 153 LEU A N 1
ATOM 1279 C CA . LEU A 1 153 ? 0.749 -10.422 -10.388 1.00 97.00 153 LEU A CA 1
ATOM 1280 C C . LEU A 1 153 ? 0.644 -8.943 -10.000 1.00 97.00 153 LEU A C 1
ATOM 1282 O O . LEU A 1 153 ? -0.457 -8.402 -9.937 1.00 97.00 153 LEU A O 1
ATOM 1286 N N . ALA A 1 154 ? 1.771 -8.278 -9.736 1.00 97.38 154 ALA A N 1
ATOM 1287 C CA . ALA A 1 154 ? 1.758 -6.867 -9.374 1.00 97.38 154 ALA A CA 1
ATOM 1288 C C . ALA A 1 154 ? 1.309 -5.976 -10.537 1.00 97.38 154 ALA A C 1
ATOM 1290 O O . ALA A 1 154 ? 0.533 -5.049 -10.322 1.00 97.38 154 ALA A O 1
ATOM 1291 N N . VAL A 1 155 ? 1.753 -6.263 -11.765 1.00 97.50 155 VAL A N 1
ATOM 1292 C CA . VAL A 1 155 ? 1.306 -5.546 -12.967 1.00 97.50 155 VAL A CA 1
ATOM 1293 C C . VAL A 1 155 ? -0.201 -5.693 -13.161 1.00 97.50 155 VAL A C 1
ATOM 1295 O O . VAL A 1 155 ? -0.887 -4.683 -13.333 1.00 97.50 155 VAL A O 1
ATOM 1298 N N . ASP A 1 156 ? -0.722 -6.918 -13.079 1.00 98.38 156 ASP A N 1
ATOM 1299 C CA . ASP A 1 156 ? -2.156 -7.183 -13.223 1.00 98.38 156 ASP A CA 1
ATOM 1300 C C . ASP A 1 156 ? -2.974 -6.445 -12.154 1.00 98.38 156 ASP A C 1
ATOM 1302 O O . ASP A 1 156 ? -4.004 -5.830 -12.450 1.00 98.38 156 ASP A O 1
ATOM 1306 N N . GLU A 1 157 ? -2.483 -6.425 -10.915 1.00 98.31 157 GLU A N 1
ATOM 1307 C CA . GLU A 1 157 ? -3.150 -5.753 -9.804 1.00 98.31 157 GLU A CA 1
ATOM 1308 C C . GLU A 1 157 ? -3.107 -4.219 -9.931 1.00 98.31 157 GLU A C 1
ATOM 1310 O O . GLU A 1 157 ? -4.106 -3.541 -9.669 1.00 98.31 157 GLU A O 1
ATOM 1315 N N . VAL A 1 158 ? -2.002 -3.644 -10.421 1.00 97.94 158 VAL A N 1
ATOM 1316 C CA . VAL A 1 158 ? -1.920 -2.208 -10.745 1.00 97.94 158 VAL A CA 1
ATOM 1317 C C . VAL A 1 158 ? -2.905 -1.849 -11.861 1.00 97.94 158 VAL A C 1
ATOM 1319 O O . VAL A 1 158 ? -3.601 -0.836 -11.764 1.00 97.94 158 VAL A O 1
ATOM 1322 N N . ILE A 1 159 ? -3.025 -2.680 -12.902 1.00 97.62 159 ILE A N 1
ATOM 1323 C CA . ILE A 1 159 ? -4.024 -2.490 -13.964 1.00 97.62 159 ILE A CA 1
ATOM 1324 C C . ILE A 1 159 ? -5.442 -2.549 -13.377 1.00 97.62 159 ILE A C 1
ATOM 1326 O O . ILE A 1 159 ? -6.284 -1.705 -13.709 1.00 97.62 159 ILE A O 1
ATOM 1330 N N . ARG A 1 160 ? -5.705 -3.486 -12.455 1.00 98.00 160 ARG A N 1
ATOM 1331 C CA . ARG A 1 160 ? -6.989 -3.580 -11.746 1.00 98.00 160 ARG A CA 1
ATOM 1332 C C . ARG A 1 160 ? -7.301 -2.300 -10.974 1.00 98.00 160 ARG A C 1
ATOM 1334 O O . ARG A 1 160 ? -8.426 -1.804 -11.088 1.00 98.00 160 ARG A O 1
ATOM 1341 N N . LEU A 1 161 ? -6.324 -1.713 -10.279 1.00 97.81 161 LEU A N 1
ATOM 1342 C CA . LEU A 1 161 ? -6.490 -0.418 -9.614 1.00 97.81 161 LEU A CA 1
ATOM 1343 C C . LEU A 1 161 ? -6.772 0.716 -10.611 1.00 97.81 161 LEU A C 1
ATOM 1345 O O . LEU A 1 161 ? -7.705 1.489 -10.403 1.00 97.81 161 LEU A O 1
ATOM 1349 N N . ILE A 1 162 ? -6.017 0.813 -11.711 1.00 96.62 162 ILE A N 1
ATOM 1350 C CA . ILE A 1 162 ? -6.186 1.860 -12.740 1.00 96.62 162 ILE A CA 1
ATOM 1351 C C . ILE A 1 162 ? -7.609 1.861 -13.316 1.00 96.62 162 ILE A C 1
ATOM 1353 O O . ILE A 1 162 ? -8.166 2.931 -13.592 1.00 96.62 162 ILE A O 1
ATOM 1357 N N . ASN A 1 163 ? -8.196 0.679 -13.512 1.00 96.50 163 ASN A N 1
ATOM 1358 C CA . ASN A 1 163 ? -9.523 0.525 -14.106 1.00 96.50 163 ASN A CA 1
ATOM 1359 C C . ASN A 1 163 ? -10.662 0.998 -13.187 1.00 96.50 163 ASN A C 1
ATOM 1361 O O . ASN A 1 163 ? -11.668 1.505 -13.690 1.00 96.50 163 ASN A O 1
ATOM 1365 N N . HIS A 1 164 ? -10.492 0.897 -11.866 1.00 96.75 164 HIS A N 1
ATOM 1366 C CA . HIS A 1 164 ? -11.532 1.234 -10.887 1.00 96.75 164 HIS A CA 1
ATOM 1367 C C . HIS A 1 164 ? -11.319 2.611 -10.235 1.00 96.75 164 HIS A C 1
ATOM 1369 O O . HIS A 1 164 ? -12.283 3.327 -9.972 1.00 96.75 164 HIS A O 1
ATOM 1375 N N . HIS A 1 165 ? -10.068 3.062 -10.093 1.00 94.75 165 HIS A N 1
ATOM 1376 C CA . HIS A 1 165 ? -9.714 4.333 -9.451 1.00 94.75 165 HIS A CA 1
ATOM 1377 C C . HIS A 1 165 ? -9.340 5.397 -10.483 1.00 94.75 165 HIS A C 1
ATOM 1379 O O . HIS A 1 165 ? -8.184 5.576 -10.864 1.00 94.75 165 HIS A O 1
ATOM 1385 N N . LYS A 1 166 ? -10.342 6.144 -10.958 1.00 88.12 166 LYS A N 1
ATOM 1386 C CA . LYS A 1 166 ? -10.210 7.044 -12.124 1.00 88.12 166 LYS A CA 1
ATOM 1387 C C . LYS A 1 166 ? -9.549 8.402 -11.847 1.00 88.12 166 LYS A C 1
ATOM 1389 O O . LYS A 1 166 ? -9.453 9.221 -12.761 1.00 88.12 166 LYS A O 1
ATOM 1394 N N . LYS A 1 167 ? -9.098 8.677 -10.618 1.00 90.25 167 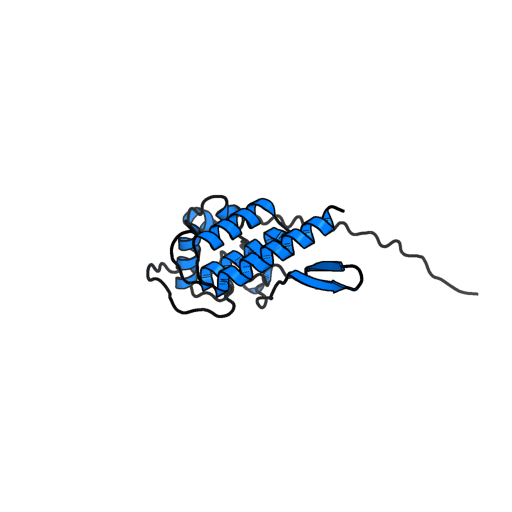LYS A N 1
ATOM 1395 C CA . LYS A 1 167 ? -8.442 9.953 -10.279 1.00 90.25 167 LYS A CA 1
ATOM 1396 C C . LYS A 1 167 ? -7.168 10.120 -11.121 1.00 90.25 167 LYS A C 1
ATOM 1398 O O . LYS A 1 167 ? -6.306 9.242 -11.143 1.00 90.25 167 LYS A O 1
ATOM 1403 N N . SER A 1 168 ? -7.056 11.251 -11.821 1.00 82.00 168 SER A N 1
ATOM 1404 C CA . SER A 1 168 ? -5.975 11.518 -12.786 1.00 82.00 168 SER A CA 1
ATOM 1405 C C . SER A 1 168 ? -4.583 11.490 -12.155 1.00 82.00 168 SER A C 1
ATOM 1407 O O . SER A 1 168 ? -3.638 11.009 -12.784 1.00 82.00 168 SER A O 1
ATOM 1409 N N . SER A 1 169 ? -4.474 11.952 -10.904 1.00 84.06 169 SER A N 1
ATOM 1410 C CA . SER A 1 169 ? -3.240 11.899 -10.124 1.00 84.06 169 SER A CA 1
ATOM 1411 C C . SER A 1 169 ? -2.740 10.461 -10.006 1.00 84.06 169 SER A C 1
ATOM 1413 O O . SER A 1 169 ? -1.654 10.163 -10.487 1.00 84.06 169 SER A O 1
ATOM 1415 N N . PHE A 1 170 ? -3.559 9.551 -9.475 1.00 91.19 170 PHE A N 1
ATOM 1416 C CA . PHE A 1 170 ? -3.192 8.143 -9.306 1.00 91.19 170 PHE A CA 1
ATOM 1417 C C . PHE A 1 170 ? -2.821 7.459 -10.627 1.00 91.19 170 PHE A C 1
ATOM 1419 O O . PHE A 1 170 ? -1.758 6.848 -10.724 1.00 91.19 170 PHE A O 1
ATOM 1426 N N . ARG A 1 171 ? -3.651 7.609 -11.669 1.00 92.69 171 ARG A N 1
ATOM 1427 C CA . ARG A 1 171 ? -3.405 6.959 -12.968 1.00 92.69 171 ARG A CA 1
ATOM 1428 C C . ARG A 1 171 ? -2.053 7.339 -13.567 1.00 92.69 171 ARG A C 1
ATOM 1430 O O . ARG A 1 171 ? -1.384 6.480 -14.127 1.00 92.69 171 ARG A O 1
ATOM 1437 N N . THR A 1 172 ? -1.651 8.603 -13.434 1.00 90.81 172 THR A N 1
ATOM 1438 C CA . THR A 1 172 ? -0.352 9.077 -13.931 1.00 90.81 172 THR A CA 1
ATOM 1439 C C . THR A 1 172 ? 0.806 8.363 -13.235 1.00 90.81 172 THR A C 1
ATOM 1441 O O . THR A 1 172 ? 1.693 7.856 -13.916 1.00 90.81 172 THR A O 1
ATOM 1444 N N . TYR A 1 173 ? 0.784 8.268 -11.899 1.00 90.81 173 TYR A N 1
ATOM 1445 C CA . TYR A 1 173 ? 1.819 7.546 -11.147 1.00 90.81 173 TYR A CA 1
ATOM 1446 C C . TYR A 1 173 ? 1.875 6.071 -11.548 1.00 90.81 173 TYR A C 1
ATOM 1448 O O . TYR A 1 173 ? 2.930 5.585 -11.950 1.00 90.81 173 TYR A O 1
ATOM 1456 N N . ALA A 1 174 ? 0.724 5.398 -11.539 1.00 92.94 174 ALA A N 1
ATOM 1457 C CA . ALA A 1 174 ? 0.642 3.970 -11.814 1.00 92.94 174 ALA A CA 1
ATOM 1458 C C . ALA A 1 174 ? 1.107 3.602 -13.235 1.00 92.94 174 ALA A C 1
ATOM 1460 O O . ALA A 1 174 ? 1.882 2.664 -13.411 1.00 92.94 174 ALA A O 1
ATOM 1461 N N . ILE A 1 175 ? 0.695 4.365 -14.254 1.00 92.62 175 ILE A N 1
ATOM 1462 C CA . ILE A 1 175 ? 1.130 4.141 -15.643 1.00 92.62 175 ILE A CA 1
ATOM 1463 C C . ILE A 1 175 ? 2.636 4.366 -15.783 1.00 92.62 175 ILE A C 1
ATOM 1465 O O . ILE A 1 175 ? 3.316 3.568 -16.431 1.00 92.62 175 ILE A O 1
ATOM 1469 N N . ASN A 1 176 ? 3.169 5.420 -15.159 1.00 89.88 176 ASN A N 1
ATOM 1470 C CA . ASN A 1 176 ? 4.603 5.673 -15.181 1.00 89.88 176 ASN A CA 1
ATOM 1471 C C . ASN A 1 176 ? 5.363 4.498 -14.556 1.00 89.88 176 ASN A C 1
ATOM 1473 O O . ASN A 1 176 ? 6.278 3.979 -15.190 1.00 89.88 176 ASN A O 1
ATOM 1477 N N . ALA A 1 177 ? 4.953 4.008 -13.384 1.00 89.50 177 ALA A N 1
ATOM 1478 C CA . ALA A 1 177 ? 5.591 2.852 -12.756 1.00 89.50 177 ALA A CA 1
ATOM 1479 C C . ALA A 1 177 ? 5.550 1.587 -13.625 1.00 89.50 177 ALA A C 1
ATOM 1481 O O . ALA A 1 177 ? 6.563 0.898 -13.715 1.00 89.50 177 ALA A O 1
ATOM 1482 N N . LEU A 1 178 ? 4.449 1.313 -14.333 1.00 92.94 178 LEU A N 1
ATOM 1483 C CA . LEU A 1 178 ? 4.368 0.180 -15.267 1.00 92.94 178 LEU A CA 1
ATOM 1484 C C . LEU A 1 178 ? 5.389 0.290 -16.413 1.00 92.94 178 LEU A C 1
ATOM 1486 O O . LEU A 1 178 ? 6.088 -0.678 -16.722 1.00 92.94 178 LEU A O 1
ATOM 1490 N N . ILE A 1 179 ? 5.509 1.472 -17.028 1.00 90.00 179 ILE A N 1
ATOM 1491 C CA . ILE A 1 179 ? 6.485 1.732 -18.101 1.00 90.00 179 ILE A CA 1
ATOM 1492 C C . ILE A 1 179 ? 7.910 1.520 -17.577 1.00 90.00 179 ILE A C 1
ATOM 1494 O O . ILE A 1 179 ? 8.727 0.845 -18.210 1.00 90.00 179 ILE A O 1
ATOM 1498 N N . LEU A 1 180 ? 8.190 2.068 -16.396 1.00 86.38 180 LEU A N 1
ATOM 1499 C CA . LEU A 1 180 ? 9.484 1.985 -15.730 1.00 86.38 180 LEU A CA 1
ATOM 1500 C C . LEU A 1 180 ? 9.865 0.546 -15.386 1.00 86.38 180 LEU A C 1
ATOM 1502 O O . LEU A 1 180 ? 10.962 0.093 -15.718 1.00 86.38 180 LEU A O 1
ATOM 1506 N N . ALA A 1 181 ? 8.945 -0.183 -14.760 1.00 87.81 181 ALA A N 1
ATOM 1507 C CA . ALA A 1 181 ? 9.141 -1.566 -14.361 1.00 87.81 181 ALA A CA 1
ATOM 1508 C C . ALA A 1 181 ? 9.337 -2.482 -15.576 1.00 87.81 181 ALA A C 1
ATOM 1510 O O . ALA A 1 181 ? 10.190 -3.367 -15.547 1.00 87.81 181 ALA A O 1
ATOM 1511 N N . SER A 1 182 ? 8.604 -2.250 -16.671 1.00 88.56 182 SER A N 1
ATOM 1512 C CA . SER A 1 182 ? 8.800 -2.960 -17.943 1.00 88.56 182 SER A CA 1
ATOM 1513 C C . SER A 1 182 ? 10.210 -2.751 -18.510 1.00 88.56 182 SER A C 1
ATOM 1515 O O . SER A 1 182 ? 10.909 -3.719 -18.830 1.00 88.56 182 SER A O 1
ATOM 1517 N N . GLY A 1 183 ? 10.678 -1.498 -18.551 1.00 83.69 183 GLY A N 1
ATOM 1518 C CA . GLY A 1 183 ? 12.044 -1.174 -18.971 1.00 83.69 183 GLY A CA 1
ATOM 1519 C C . GLY A 1 183 ? 13.107 -1.835 -18.086 1.00 83.69 183 GLY A C 1
ATOM 1520 O O . GLY A 1 183 ? 14.072 -2.409 -18.595 1.00 83.69 183 GLY A O 1
ATOM 1521 N N . TYR A 1 184 ? 12.902 -1.815 -16.768 1.00 81.31 184 TYR A N 1
ATOM 1522 C CA . TYR A 1 184 ? 13.805 -2.437 -15.801 1.00 81.31 184 TYR A CA 1
ATOM 1523 C C . TYR A 1 184 ? 13.856 -3.968 -15.936 1.00 81.31 184 TYR A C 1
ATOM 1525 O O . TYR A 1 184 ? 14.946 -4.545 -15.963 1.00 81.31 184 TYR A O 1
ATOM 1533 N N . ARG A 1 185 ? 12.705 -4.641 -16.094 1.00 83.12 185 ARG A N 1
ATOM 1534 C CA . ARG A 1 185 ? 12.633 -6.103 -16.284 1.00 83.12 185 ARG A CA 1
ATOM 1535 C C . ARG A 1 185 ? 13.411 -6.538 -17.523 1.00 83.12 185 ARG A C 1
ATOM 1537 O O . ARG A 1 185 ? 14.210 -7.465 -17.436 1.00 83.12 185 ARG A O 1
ATOM 1544 N N . LYS A 1 186 ? 13.253 -5.825 -18.646 1.00 77.31 186 LYS A N 1
ATOM 1545 C CA . LYS A 1 186 ? 13.992 -6.114 -19.886 1.00 77.31 186 LYS A CA 1
ATOM 1546 C C . LYS A 1 186 ? 15.511 -6.059 -19.685 1.00 77.31 186 LYS A C 1
ATOM 1548 O O . LYS A 1 186 ? 16.211 -6.903 -20.232 1.00 77.31 186 LYS A O 1
ATOM 1553 N N . LYS A 1 187 ? 16.020 -5.110 -18.888 1.00 69.31 187 LYS A N 1
ATOM 1554 C CA . LYS A 1 187 ? 17.457 -4.993 -18.573 1.00 69.31 187 LYS A CA 1
ATOM 1555 C C . LYS A 1 187 ? 17.976 -6.155 -17.714 1.00 69.31 187 LYS A C 1
ATOM 1557 O O . LYS A 1 187 ? 19.141 -6.491 -17.842 1.00 69.31 187 LYS A O 1
ATOM 1562 N N . ARG A 1 188 ? 17.147 -6.765 -16.854 1.00 66.19 188 ARG A N 1
ATOM 1563 C CA . ARG A 1 188 ? 17.552 -7.906 -16.001 1.00 66.19 188 ARG A CA 1
ATOM 1564 C C . ARG A 1 188 ? 17.587 -9.255 -16.722 1.00 66.19 188 ARG A C 1
ATOM 1566 O O . ARG A 1 188 ? 18.222 -10.173 -16.217 1.00 66.19 188 ARG A O 1
ATOM 1573 N N . THR A 1 189 ? 16.853 -9.407 -17.822 1.00 64.38 189 THR A N 1
ATOM 1574 C CA . THR A 1 189 ? 16.772 -10.675 -18.575 1.00 64.38 189 THR A CA 1
ATOM 1575 C C . THR A 1 189 ? 17.832 -10.785 -19.680 1.00 64.38 189 THR A C 1
ATOM 1577 O O . THR A 1 189 ? 18.03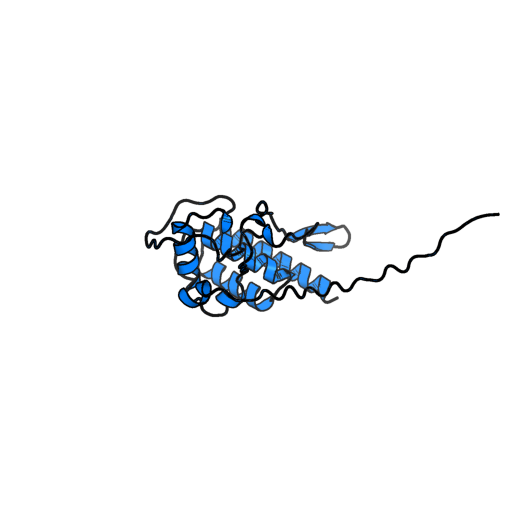7 -11.876 -20.205 1.00 64.38 189 THR A O 1
ATOM 1580 N N . LEU A 1 190 ? 18.487 -9.674 -20.033 1.00 51.75 190 LEU A N 1
ATOM 1581 C CA . LEU A 1 190 ? 19.602 -9.601 -20.987 1.00 51.75 190 LEU A CA 1
ATOM 1582 C C . LEU A 1 190 ? 20.947 -9.726 -20.266 1.00 51.75 190 LEU A C 1
ATOM 1584 O O . LEU A 1 190 ? 21.861 -10.321 -20.875 1.00 51.75 190 LEU A O 1
#

Radius of gyration: 19.42 Å; chains: 1; bounding box: 80×30×43 Å

Secondary structure (DSSP, 8-state):
-------------------------THHHHHTPPTTGGGG--EE-S-GGG--------EEEEEETTEEEEEE--SS--GGG-TT-EETTS------S---SPPSS--TTTS-HHHHHHHHHHGGGTTS---HHHHHHHHHHHHHHHHHS-HHHHHHHHHHHHHH---HHHHHHHHHHHHHHHHHHHHHH-

InterPro domains:
  IPR025266 TerB, N-terminal [PF13208] (82-177)